Protein AF-A0ABD3PGS3-F1 (afdb_monomer_lite)

pLDDT: mean 70.4, std 17.72, range [33.88, 94.44]

Sequence (251 aa):
MLSSGMRESENRRIEFPDKDPADWEALLESIDTSRTSIFYDQTDSYLDDVINESNVKSLIPLFHELQMDHYLIKCDDIFSMKVIDWGKFDWGRSKDTDEIALAEAIELLSFCSKFDLKDTLSATVLRICNLLELFVWGLVDQDLFNTTTIKQLQVVLGQYNLDGERPAKKQRCVEHGTLCDVMTSFVNIIAVSDNIMNDNEMFVNLIHYSLQSQHLKMKSKLEDVEMNLADKVGSCCVAGMLLHKMAKPSP

Organism: NCBI:txid382360

Secondary structure (DSSP, 8-state):
-TTTT-HHHHHT-----S--HHHHHHHHHHH-HHHHTT-TT-HHHHHHHHS-TTTHHHHHHHHHHTT-HHHHHHHHHHHHHHHHHHHTS-TTS-HHHHHHHHHHHHHHHHHHHHTT-HHHHHHHHHHHHHHHHHHHTT-S-TTTT-HHHHHHHHHHHHTTSS-----S--TTTHHHHHHHHHHHHHHHHHHHHTTTTTS-HHHHHHHHHHHHHHHHHHHHHHHHHHHHHHHHHTTSS-SSSSTTSS-----

Radius of gyration: 22.28 Å; chains: 1; bounding box: 59×39×78 Å

Structure (mmCIF, N/CA/C/O backbone):
data_AF-A0ABD3PGS3-F1
#
_entry.id   AF-A0ABD3PGS3-F1
#
loop_
_atom_site.group_PDB
_atom_site.id
_atom_site.type_symbol
_atom_site.label_atom_id
_atom_site.label_alt_id
_atom_site.label_comp_id
_atom_site.label_asym_id
_atom_site.label_entity_id
_atom_site.label_seq_id
_atom_site.pdbx_PDB_ins_code
_atom_site.Cartn_x
_atom_site.Cartn_y
_atom_site.Cartn_z
_atom_site.occupancy
_atom_site.B_iso_or_equiv
_atom_site.auth_seq_id
_atom_site.auth_comp_id
_atom_site.auth_asym_id
_atom_site.auth_atom_id
_atom_site.pdbx_PDB_model_num
ATOM 1 N N . MET A 1 1 ? -10.868 -7.146 26.696 1.00 80.06 1 MET A N 1
ATOM 2 C CA . MET A 1 1 ? -10.499 -6.154 27.729 1.00 80.06 1 MET A CA 1
ATOM 3 C C . MET A 1 1 ? -11.633 -5.910 28.723 1.00 80.06 1 MET A C 1
ATOM 5 O O . MET A 1 1 ? -11.472 -6.244 29.887 1.00 80.06 1 MET A O 1
ATOM 9 N N . LEU A 1 2 ? -12.795 -5.393 28.303 1.00 82.69 2 LEU A N 1
ATOM 10 C CA . LEU A 1 2 ? -13.897 -5.088 29.237 1.00 82.69 2 LEU A CA 1
ATOM 11 C C . LEU A 1 2 ? -14.681 -6.317 29.736 1.00 82.69 2 LEU A C 1
ATOM 13 O O . LEU A 1 2 ? -15.341 -6.247 30.765 1.00 82.69 2 LEU A O 1
ATOM 17 N N . SER A 1 3 ? -14.600 -7.445 29.030 1.00 80.94 3 SER A N 1
ATOM 18 C CA . SER A 1 3 ? -15.311 -8.691 29.350 1.00 80.94 3 SER A CA 1
ATOM 19 C C . SER A 1 3 ? -14.481 -9.711 30.140 1.00 80.94 3 SER A C 1
ATOM 21 O O . SER A 1 3 ? -15.000 -10.759 30.509 1.00 80.94 3 SER A O 1
ATOM 23 N N . SER A 1 4 ? -13.195 -9.440 30.383 1.00 78.44 4 SER A N 1
ATOM 24 C CA . SER A 1 4 ? -12.219 -10.443 30.836 1.00 78.44 4 SER A CA 1
ATOM 25 C C . SER A 1 4 ? -11.838 -10.350 32.318 1.00 78.44 4 SER A C 1
ATOM 27 O O . SER A 1 4 ? -10.839 -10.942 32.711 1.00 78.44 4 SER A O 1
ATOM 29 N N . GLY A 1 5 ? -12.594 -9.614 33.144 1.00 79.88 5 GLY A N 1
ATOM 30 C CA . GLY A 1 5 ? -12.287 -9.464 34.577 1.00 79.88 5 GLY A CA 1
ATOM 31 C C . GLY A 1 5 ? -10.920 -8.821 34.843 1.00 79.88 5 GLY A C 1
ATOM 32 O O . GLY A 1 5 ? -10.297 -9.079 35.865 1.00 79.88 5 GLY A O 1
ATOM 33 N N . MET A 1 6 ? -10.410 -8.039 33.889 1.00 87.06 6 MET A N 1
ATOM 34 C CA . MET A 1 6 ? -9.150 -7.312 34.031 1.00 87.06 6 MET A CA 1
ATOM 35 C C . MET A 1 6 ? -9.368 -6.025 34.833 1.00 87.06 6 MET A C 1
ATOM 37 O O . MET A 1 6 ? -10.500 -5.552 34.958 1.00 87.06 6 MET A O 1
ATOM 41 N N . ARG A 1 7 ? -8.286 -5.413 35.321 1.00 87.69 7 ARG A N 1
ATOM 42 C CA . ARG A 1 7 ? -8.317 -4.152 36.085 1.00 87.69 7 ARG A CA 1
ATOM 43 C C . ARG A 1 7 ? -9.135 -3.057 35.388 1.00 87.69 7 ARG A C 1
ATOM 45 O O . ARG A 1 7 ? -9.856 -2.301 36.034 1.00 87.69 7 ARG A O 1
ATOM 52 N N . GLU A 1 8 ? -9.052 -2.993 34.064 1.00 88.19 8 GLU A N 1
ATOM 53 C CA . GLU A 1 8 ? -9.782 -2.046 33.218 1.00 88.19 8 GLU A CA 1
ATOM 54 C C . GLU A 1 8 ? -11.306 -2.265 33.298 1.00 88.19 8 GLU A C 1
ATOM 56 O O . GLU A 1 8 ? -12.074 -1.303 33.259 1.00 88.19 8 GLU A O 1
ATOM 61 N N . SER A 1 9 ? -11.754 -3.515 33.470 1.00 87.75 9 SER A N 1
ATOM 62 C CA . SER A 1 9 ? -13.172 -3.859 33.659 1.00 87.75 9 SER A CA 1
ATOM 63 C C . SER A 1 9 ? -13.694 -3.502 35.055 1.00 87.75 9 SER A C 1
ATOM 65 O O . SER A 1 9 ? -14.842 -3.080 35.188 1.00 87.75 9 SER A O 1
ATOM 67 N N . GLU A 1 10 ? -12.845 -3.597 36.082 1.00 87.31 10 GLU A N 1
ATOM 68 C CA . GLU A 1 10 ? -13.201 -3.276 37.470 1.00 87.31 10 GLU A CA 1
ATOM 69 C C . GLU A 1 10 ? -13.294 -1.763 37.688 1.00 87.31 10 GLU A C 1
ATOM 71 O O . GLU A 1 10 ? -14.281 -1.258 38.225 1.00 87.31 10 GLU A O 1
ATOM 76 N N . ASN A 1 11 ? -12.294 -1.025 37.201 1.00 87.06 11 ASN A N 1
ATOM 77 C CA . ASN A 1 11 ? -12.196 0.421 37.396 1.00 87.06 11 ASN A CA 1
ATOM 78 C C . ASN A 1 11 ? -12.945 1.227 36.327 1.00 87.06 11 ASN A C 1
ATOM 80 O O . ASN A 1 11 ? -13.003 2.454 36.421 1.00 87.06 11 ASN A O 1
ATOM 84 N N . ARG A 1 12 ? -13.489 0.555 35.300 1.00 82.69 12 ARG A N 1
ATOM 85 C CA . ARG A 1 12 ? -14.137 1.167 34.124 1.00 82.69 12 ARG A CA 1
ATOM 86 C C . ARG A 1 12 ? -13.289 2.260 33.470 1.00 82.69 12 ARG A C 1
ATOM 88 O O . ARG A 1 12 ? -13.820 3.230 32.933 1.00 82.69 12 ARG A O 1
ATOM 95 N N . ARG A 1 13 ? -11.968 2.116 33.538 1.00 85.44 13 ARG A N 1
ATOM 96 C CA . ARG A 1 13 ? -11.004 3.086 33.024 1.00 85.44 13 ARG A CA 1
ATOM 97 C C . ARG A 1 13 ? -10.058 2.367 32.083 1.00 85.44 13 ARG A C 1
ATOM 99 O O . ARG A 1 13 ? -9.436 1.382 32.470 1.00 85.44 13 ARG A O 1
ATOM 106 N N . ILE A 1 14 ? -9.979 2.877 30.863 1.00 83.12 14 ILE A N 1
ATOM 107 C CA . ILE A 1 14 ? -9.033 2.442 29.843 1.00 83.12 14 ILE A CA 1
ATOM 108 C C . ILE A 1 14 ? -8.030 3.578 29.697 1.00 83.12 14 ILE A C 1
ATOM 110 O O . ILE A 1 14 ? -8.418 4.722 29.464 1.00 83.12 14 ILE A O 1
ATOM 114 N N . GLU A 1 15 ? -6.757 3.269 29.899 1.00 80.88 15 GLU A N 1
ATOM 115 C CA . GLU A 1 15 ? -5.662 4.181 29.588 1.00 80.88 15 GLU A CA 1
ATOM 116 C C . GLU A 1 15 ? -5.168 3.808 28.194 1.00 80.88 15 GLU A C 1
ATOM 118 O O . GLU A 1 15 ? -4.718 2.685 27.965 1.00 80.88 15 GLU A O 1
ATOM 123 N N . PHE A 1 16 ? -5.344 4.725 27.249 1.00 75.19 16 PHE A N 1
ATOM 124 C CA . PHE A 1 16 ? -4.846 4.558 25.893 1.00 75.19 16 PHE A CA 1
ATOM 125 C C . PHE A 1 16 ? -3.350 4.899 25.833 1.00 75.19 16 PHE A C 1
ATOM 127 O O . PHE A 1 16 ? -2.870 5.660 26.677 1.00 75.19 16 PHE A O 1
ATOM 134 N N . PRO A 1 17 ? -2.602 4.336 24.869 1.00 76.44 17 PRO A N 1
ATOM 135 C CA . PRO A 1 17 ? -1.200 4.685 24.675 1.00 76.44 17 PRO A CA 1
ATOM 136 C C . PRO A 1 17 ? -1.020 6.190 24.428 1.00 76.44 17 PRO A C 1
ATOM 138 O O . PRO A 1 17 ? -1.914 6.835 23.875 1.00 76.44 17 PRO A O 1
ATOM 141 N N . ASP A 1 18 ? 0.153 6.720 24.798 1.00 79.00 18 ASP A N 1
ATOM 142 C CA . ASP A 1 18 ? 0.570 8.103 24.522 1.00 79.00 18 ASP A CA 1
ATOM 143 C C . ASP A 1 18 ? 0.664 8.330 23.001 1.00 79.00 18 ASP A C 1
ATOM 145 O O . ASP A 1 18 ? 1.724 8.196 22.386 1.00 79.00 18 ASP A O 1
ATOM 149 N N . LYS A 1 19 ? -0.477 8.636 22.382 1.00 78.94 19 LYS A N 1
ATOM 150 C CA . LYS A 1 19 ? -0.608 9.105 20.999 1.00 78.94 19 LYS A CA 1
ATOM 151 C C . LYS A 1 19 ? -1.185 10.513 20.986 1.00 78.94 19 LYS A C 1
ATOM 153 O O . LYS A 1 19 ? -1.710 10.984 21.996 1.00 78.94 19 LYS A O 1
ATOM 158 N N . ASP A 1 20 ? -1.073 11.172 19.839 1.00 83.31 20 ASP A N 1
ATOM 159 C CA . ASP A 1 20 ? -1.614 12.512 19.643 1.00 83.31 20 ASP A CA 1
ATOM 160 C C . ASP A 1 20 ? -3.127 12.526 19.955 1.00 83.31 20 ASP A C 1
ATOM 162 O O . ASP A 1 20 ? -3.867 11.691 19.429 1.00 83.31 20 ASP A O 1
ATOM 166 N N . PRO A 1 21 ? -3.619 13.435 20.818 1.00 83.50 21 PRO A N 1
ATOM 167 C CA . PRO A 1 21 ? -5.050 13.605 21.049 1.00 83.50 21 PRO A CA 1
ATOM 168 C C . PRO A 1 21 ? -5.872 13.771 19.763 1.00 83.50 21 PRO A C 1
ATOM 170 O O . PRO A 1 21 ? -6.988 13.259 19.704 1.00 83.50 21 PRO A O 1
ATOM 173 N N . ALA A 1 22 ? -5.322 14.417 18.729 1.00 82.81 22 ALA A N 1
ATOM 174 C CA . ALA A 1 22 ? -6.013 14.609 17.453 1.00 82.81 22 ALA A CA 1
ATOM 175 C C . ALA A 1 22 ? -6.308 13.278 16.735 1.00 82.81 22 ALA A C 1
ATOM 177 O O . ALA A 1 22 ? -7.373 13.113 16.138 1.00 82.81 22 ALA A O 1
ATOM 178 N N . ASP A 1 23 ? -5.403 12.301 16.843 1.00 79.19 23 ASP A N 1
ATOM 179 C CA . ASP A 1 23 ? -5.588 10.961 16.280 1.00 79.19 23 ASP A CA 1
ATOM 180 C C . ASP A 1 23 ? -6.729 10.216 16.993 1.00 79.19 23 ASP A C 1
ATOM 182 O O . ASP A 1 23 ? -7.542 9.536 16.360 1.00 79.19 23 ASP A O 1
ATOM 186 N N . TRP A 1 24 ? -6.827 10.377 18.319 1.00 82.44 24 TRP A N 1
ATOM 187 C CA . TRP A 1 24 ? -7.921 9.812 19.111 1.00 82.44 24 TRP A CA 1
ATOM 188 C C . TRP A 1 24 ? -9.260 10.480 18.808 1.00 82.44 24 TRP A C 1
ATOM 190 O O . TRP A 1 24 ? -10.270 9.785 18.735 1.00 82.44 24 TRP A O 1
ATOM 200 N N . GLU A 1 25 ? -9.287 11.797 18.612 1.00 82.56 25 GLU A N 1
ATOM 201 C CA . GLU A 1 25 ? -10.501 12.519 18.219 1.00 82.56 25 GLU A CA 1
ATOM 202 C C . GLU A 1 25 ? -11.017 12.042 16.857 1.00 82.56 25 GLU A C 1
ATOM 204 O O . GLU A 1 25 ? -12.197 11.708 16.745 1.00 82.56 25 GLU A O 1
ATOM 209 N N . ALA A 1 26 ? -10.137 11.906 15.859 1.00 78.31 26 ALA A N 1
ATOM 210 C CA . ALA A 1 26 ? -10.502 11.389 14.540 1.00 78.31 26 ALA A CA 1
ATOM 211 C C . ALA A 1 26 ? -11.036 9.946 14.611 1.00 78.31 26 ALA A C 1
ATOM 213 O O . ALA A 1 26 ? -12.043 9.608 13.983 1.00 78.31 26 ALA A O 1
ATOM 214 N N . LEU A 1 27 ? -10.399 9.096 15.423 1.00 82.44 27 LEU A N 1
ATOM 215 C CA . LEU A 1 27 ? -10.867 7.736 15.668 1.00 82.44 27 LEU A CA 1
ATOM 216 C C . LEU A 1 27 ? -12.251 7.726 16.332 1.00 82.44 27 LEU A C 1
ATOM 218 O O . LEU A 1 27 ? -13.138 7.001 15.885 1.00 82.44 27 LEU A O 1
ATOM 222 N N . LEU A 1 28 ? -12.454 8.517 17.385 1.00 81.88 28 LEU A N 1
ATOM 223 C CA . LEU A 1 28 ? -13.730 8.576 18.098 1.00 81.88 28 LEU A CA 1
ATOM 224 C C . LEU A 1 28 ? -14.848 9.120 17.210 1.00 81.88 28 LEU A C 1
ATOM 226 O O . LEU A 1 28 ? -15.945 8.566 17.239 1.00 81.88 28 LEU A O 1
ATOM 230 N N . GLU A 1 29 ? -14.569 10.129 16.383 1.00 80.56 29 GLU A N 1
ATOM 231 C CA . GLU A 1 29 ? -15.524 10.623 15.389 1.00 80.56 29 GLU A CA 1
ATOM 232 C C . GLU A 1 29 ? -15.903 9.522 14.390 1.00 80.56 29 GLU A C 1
ATOM 234 O O . GLU A 1 29 ? -17.074 9.401 14.034 1.00 80.56 29 GLU A O 1
ATOM 239 N N . SER A 1 30 ? -14.955 8.657 14.010 1.00 72.62 30 SER A N 1
ATOM 240 C CA . SER A 1 30 ? -15.235 7.544 13.096 1.00 72.62 30 SER A CA 1
ATOM 241 C C . SER A 1 30 ? -16.067 6.405 13.684 1.00 72.62 30 SER A C 1
ATOM 243 O O . SER A 1 30 ? -16.708 5.646 12.950 1.00 72.62 30 SER A O 1
ATOM 245 N N . ILE A 1 31 ? -16.069 6.281 15.012 1.00 76.44 31 ILE A N 1
ATOM 246 C CA . ILE A 1 31 ? -16.780 5.231 15.750 1.00 76.44 31 ILE A CA 1
ATOM 247 C C . ILE A 1 31 ? -18.075 5.782 16.366 1.00 76.44 31 ILE A C 1
ATOM 249 O O . ILE A 1 31 ? -18.835 5.023 16.970 1.00 76.44 31 ILE A O 1
ATOM 253 N N . ASP A 1 32 ? -18.370 7.079 16.223 1.00 73.94 32 ASP A N 1
ATOM 254 C CA . ASP A 1 32 ? -19.545 7.696 16.836 1.00 73.94 32 ASP A CA 1
ATOM 255 C C . ASP A 1 32 ? -20.857 7.167 16.232 1.00 73.94 32 ASP A C 1
ATOM 257 O O . ASP A 1 32 ? -21.461 7.713 15.305 1.00 73.94 32 ASP A O 1
ATOM 261 N N . THR A 1 33 ? -21.332 6.091 16.856 1.00 61.94 33 THR A N 1
ATOM 262 C CA . THR A 1 33 ? -22.584 5.402 16.542 1.00 61.94 33 THR A CA 1
ATOM 263 C C . THR A 1 33 ? -23.830 6.266 16.706 1.00 61.94 33 THR A C 1
ATOM 265 O O . THR A 1 33 ? -24.884 5.909 16.172 1.00 61.94 33 THR A O 1
ATOM 268 N N . SER A 1 34 ? -23.747 7.414 17.394 1.00 61.53 34 SER A N 1
ATOM 269 C CA . SER A 1 34 ? -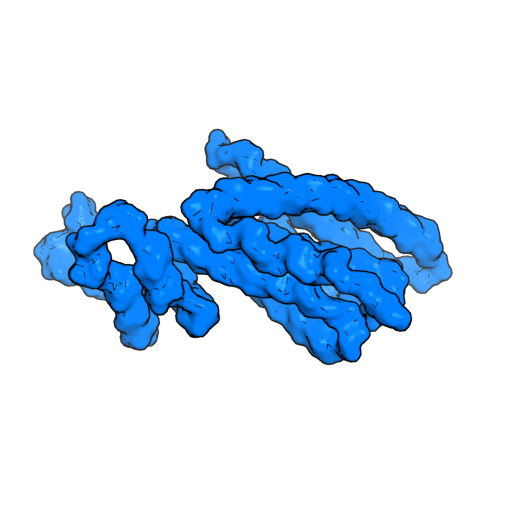24.886 8.331 17.516 1.00 61.53 34 SER A CA 1
ATOM 270 C C . SER A 1 34 ? -25.290 8.916 16.156 1.00 61.53 34 SER A C 1
ATOM 272 O O . SER A 1 34 ? -26.483 9.114 15.907 1.00 61.53 34 SER A O 1
ATOM 274 N N . ARG A 1 35 ? -24.325 9.068 15.234 1.00 55.34 35 ARG A N 1
ATOM 275 C CA . ARG A 1 35 ? -24.549 9.435 13.826 1.00 55.34 35 ARG A CA 1
ATOM 276 C C . ARG A 1 35 ? -24.978 8.251 12.955 1.00 55.34 35 ARG A C 1
ATOM 278 O O . ARG A 1 35 ? -25.684 8.443 11.971 1.00 55.34 35 ARG A O 1
ATOM 285 N N . THR A 1 36 ? -24.620 7.029 13.341 1.00 52.09 36 THR A N 1
ATOM 286 C CA . THR A 1 36 ? -24.917 5.790 12.598 1.00 52.09 36 THR A CA 1
ATOM 287 C C . THR A 1 36 ? -26.297 5.191 12.931 1.00 52.09 36 THR A C 1
ATOM 289 O O . THR A 1 36 ? -26.726 4.232 12.294 1.00 52.09 36 THR A O 1
ATOM 292 N N . SER A 1 37 ? -27.027 5.746 13.912 1.00 44.09 37 SER A N 1
ATOM 293 C CA . SER A 1 37 ? -28.220 5.115 14.513 1.00 44.09 37 SER A CA 1
ATOM 294 C C . SER A 1 37 ? -29.515 5.103 13.683 1.00 44.09 37 SER A C 1
ATOM 296 O O . SER A 1 37 ? -30.524 4.599 14.174 1.00 44.09 37 SER A O 1
ATOM 298 N N . ILE A 1 38 ? -29.538 5.607 12.443 1.00 49.47 38 ILE A N 1
ATOM 299 C CA . ILE A 1 38 ? -30.809 5.751 11.702 1.00 49.47 38 ILE A CA 1
ATOM 300 C C . ILE A 1 38 ? -30.968 4.740 10.552 1.00 49.47 38 ILE A C 1
ATOM 302 O O . ILE A 1 38 ? -32.098 4.395 10.215 1.00 49.47 38 ILE A O 1
ATOM 306 N N . PHE A 1 39 ? -29.892 4.172 9.996 1.00 46.31 39 PHE A N 1
ATOM 307 C CA . PHE A 1 39 ? -30.009 3.274 8.840 1.00 46.31 39 PHE A CA 1
ATOM 308 C C . PHE A 1 39 ? -28.979 2.140 8.885 1.00 46.31 39 PHE A C 1
ATOM 310 O O . PHE A 1 39 ? -27.847 2.287 8.439 1.00 46.31 39 PHE A O 1
ATOM 317 N N . TYR A 1 40 ? -29.409 0.967 9.359 1.00 49.00 40 TYR A N 1
ATOM 318 C CA . TYR A 1 40 ? -28.642 -0.291 9.336 1.00 49.00 40 TYR A CA 1
ATOM 319 C C . TYR A 1 40 ? -28.277 -0.791 7.918 1.00 49.00 40 TYR A C 1
ATOM 321 O O . TYR A 1 40 ? -27.636 -1.827 7.793 1.00 49.00 40 TYR A O 1
ATOM 329 N N . ASP A 1 41 ? -28.665 -0.060 6.870 1.00 53.56 41 ASP A N 1
ATOM 330 C CA . ASP A 1 41 ? -28.446 -0.392 5.454 1.00 53.56 41 ASP A CA 1
ATOM 331 C C . ASP A 1 41 ? -27.524 0.629 4.739 1.00 53.56 41 ASP A C 1
ATOM 333 O O . ASP A 1 41 ? -27.318 0.547 3.534 1.00 53.56 41 ASP A O 1
ATOM 337 N N . GLN A 1 42 ? -26.980 1.627 5.461 1.00 53.53 42 GLN A N 1
ATOM 338 C CA . GLN A 1 42 ? -26.171 2.731 4.896 1.00 53.53 42 GLN A CA 1
ATOM 339 C C . GLN A 1 42 ? -24.782 2.894 5.538 1.00 53.53 42 GLN A C 1
ATOM 341 O O . GLN A 1 42 ? -24.133 3.924 5.354 1.00 53.53 42 GLN A O 1
ATOM 346 N N . THR A 1 43 ? -24.300 1.899 6.285 1.00 57.06 43 THR A N 1
ATOM 347 C CA . THR A 1 43 ? -23.005 1.975 6.987 1.00 57.06 43 THR A CA 1
ATOM 348 C C . THR A 1 43 ? -21.830 2.293 6.061 1.00 57.06 43 THR A C 1
ATOM 350 O O . THR A 1 43 ? -20.952 3.052 6.461 1.00 57.06 43 THR A O 1
ATOM 353 N N . ASP A 1 44 ? -21.851 1.818 4.813 1.00 61.91 44 ASP A N 1
ATOM 354 C CA . ASP A 1 44 ? -20.776 2.091 3.851 1.00 61.91 44 ASP A CA 1
ATOM 355 C C . ASP A 1 44 ? -20.729 3.565 3.414 1.00 61.91 44 ASP A C 1
ATOM 357 O O . ASP A 1 44 ? -19.646 4.140 3.342 1.00 61.91 44 ASP A O 1
ATOM 361 N N . SER A 1 45 ? -21.887 4.212 3.220 1.00 67.44 45 SER A N 1
ATOM 362 C CA . SER A 1 45 ? -21.958 5.622 2.799 1.00 67.44 45 SER A CA 1
ATOM 363 C C . SER A 1 45 ? -21.500 6.590 3.889 1.00 67.44 45 SER A C 1
ATOM 365 O O . SER A 1 45 ? -21.038 7.678 3.571 1.00 67.44 45 SER A O 1
ATOM 367 N N . TYR A 1 46 ? -21.653 6.232 5.166 1.00 70.12 46 TYR A N 1
ATOM 368 C CA . TYR A 1 46 ? -21.173 7.068 6.269 1.00 70.12 46 TYR A CA 1
ATOM 369 C C . TYR A 1 46 ? -19.655 6.956 6.439 1.00 70.12 46 TYR A C 1
ATOM 371 O O . TYR A 1 46 ? -18.978 7.955 6.679 1.00 70.12 46 TYR A O 1
ATOM 379 N N . LEU A 1 47 ? -19.110 5.745 6.288 1.00 73.81 47 LEU A N 1
ATOM 380 C CA . LEU A 1 47 ? -17.666 5.533 6.358 1.00 73.81 47 LEU A CA 1
ATOM 381 C C . LEU A 1 47 ? -16.922 6.268 5.236 1.00 73.81 47 LEU A C 1
ATOM 383 O O . LEU A 1 47 ? -15.791 6.678 5.469 1.00 73.81 47 LEU A O 1
ATOM 387 N N . ASP A 1 48 ? -17.553 6.481 4.076 1.00 73.94 48 ASP A N 1
ATOM 388 C CA . ASP A 1 48 ? -17.007 7.300 2.981 1.00 73.94 48 ASP A CA 1
ATOM 389 C C . ASP A 1 48 ? -16.773 8.769 3.370 1.00 73.94 48 ASP A C 1
ATOM 391 O O . ASP A 1 48 ? -15.780 9.369 2.960 1.00 73.94 48 ASP A O 1
ATOM 395 N N . ASP A 1 49 ? -17.656 9.353 4.185 1.00 76.44 49 ASP A N 1
ATOM 396 C CA . ASP A 1 49 ? -17.519 10.747 4.630 1.00 76.44 49 ASP A CA 1
ATOM 397 C C . ASP A 1 49 ? -16.459 10.891 5.733 1.00 76.44 49 ASP A C 1
ATOM 399 O O . ASP A 1 49 ? -15.778 11.915 5.853 1.00 76.44 49 ASP A O 1
ATOM 403 N N . VAL A 1 50 ? -16.317 9.850 6.550 1.00 81.06 50 VAL A N 1
ATOM 404 C CA . VAL A 1 50 ? -15.457 9.835 7.734 1.00 81.06 50 VAL A CA 1
ATOM 405 C C . VAL A 1 50 ? -14.027 9.426 7.397 1.00 81.06 50 VAL A C 1
ATOM 407 O O . VAL A 1 50 ? -13.085 10.063 7.865 1.00 81.06 50 VAL A O 1
ATOM 410 N N . ILE A 1 51 ? -13.846 8.354 6.626 1.00 86.88 51 ILE A N 1
ATOM 411 C CA . ILE A 1 51 ? -12.542 7.812 6.239 1.00 86.88 51 ILE A CA 1
ATOM 412 C C . ILE A 1 51 ? -12.302 8.210 4.792 1.00 86.88 51 ILE A C 1
ATOM 414 O O . ILE A 1 51 ? -12.964 7.730 3.879 1.00 86.88 51 ILE A O 1
ATOM 418 N N . ASN A 1 52 ? -11.327 9.081 4.581 1.00 88.62 52 ASN A N 1
ATOM 419 C CA . ASN A 1 52 ? -11.032 9.645 3.273 1.00 88.62 52 ASN A CA 1
ATOM 420 C C . ASN A 1 52 ? -9.519 9.732 3.044 1.00 88.62 52 ASN A C 1
ATOM 422 O O . ASN A 1 52 ? -8.710 9.463 3.932 1.00 88.62 52 ASN A O 1
ATOM 426 N N . GLU A 1 53 ? -9.111 10.135 1.842 1.00 87.94 53 GLU A N 1
ATOM 427 C CA . GLU A 1 53 ? -7.695 10.185 1.458 1.00 87.94 53 GLU A CA 1
ATOM 428 C C . GLU A 1 53 ? -6.820 11.048 2.383 1.00 87.94 53 GLU A C 1
ATOM 430 O O . GLU A 1 53 ? -5.613 10.812 2.472 1.00 87.94 53 GLU A O 1
ATOM 435 N N . SER A 1 54 ? -7.402 12.037 3.072 1.00 87.81 54 SER A N 1
ATOM 436 C CA . SER A 1 54 ? -6.647 12.957 3.928 1.00 87.81 54 SER A CA 1
ATOM 437 C C . SER A 1 54 ? -6.292 12.367 5.295 1.00 87.81 54 SER A C 1
ATOM 439 O O . SER A 1 54 ? -5.253 12.721 5.849 1.00 87.81 54 SER A O 1
ATOM 441 N N . ASN A 1 55 ? -7.112 11.452 5.824 1.00 88.62 55 ASN A N 1
ATOM 442 C CA . ASN A 1 55 ? -6.951 10.894 7.172 1.00 88.62 55 ASN A CA 1
ATOM 443 C C . ASN A 1 55 ? -6.680 9.380 7.190 1.00 88.62 55 ASN A C 1
ATOM 445 O O . ASN A 1 55 ? -6.197 8.850 8.188 1.00 88.62 55 ASN A O 1
ATOM 449 N N . VAL A 1 56 ? -6.909 8.670 6.083 1.00 91.62 56 VAL A N 1
ATOM 450 C CA . VAL A 1 56 ? -6.766 7.209 6.014 1.00 91.62 56 VAL A CA 1
ATOM 451 C C . VAL A 1 56 ? -5.379 6.726 6.470 1.00 91.62 56 VAL A C 1
ATOM 453 O O . VAL A 1 56 ? -5.275 5.736 7.193 1.00 91.62 56 VAL A O 1
ATOM 456 N N . LYS A 1 57 ? -4.301 7.454 6.136 1.00 91.62 57 LYS A N 1
ATOM 457 C CA . LYS A 1 57 ? -2.924 7.072 6.505 1.00 91.62 57 LYS A CA 1
ATOM 458 C C . LYS A 1 57 ? -2.680 7.122 8.022 1.00 91.62 57 LYS A C 1
ATOM 460 O O . LYS A 1 57 ? -1.929 6.286 8.522 1.00 91.62 57 LYS A O 1
ATOM 465 N N . SER A 1 58 ? -3.291 8.065 8.747 1.00 90.50 58 SER A N 1
ATOM 466 C CA . SER A 1 58 ? -3.143 8.182 10.209 1.00 90.50 58 SER A CA 1
ATOM 467 C C . SER A 1 58 ? -4.073 7.239 10.974 1.00 90.50 58 SER A C 1
ATOM 469 O O . SER A 1 58 ? -3.717 6.778 12.058 1.00 90.50 58 SER A O 1
ATOM 471 N N . LEU A 1 59 ? -5.222 6.884 10.393 1.00 90.75 59 LEU A N 1
ATOM 472 C CA . LEU A 1 59 ? -6.207 6.006 11.027 1.00 90.75 59 LEU A CA 1
ATOM 473 C C . LEU A 1 59 ? -5.832 4.516 10.977 1.00 90.75 59 LEU A C 1
ATOM 475 O O . LEU A 1 59 ? -6.098 3.788 11.933 1.00 90.75 59 LEU A O 1
ATOM 479 N N . ILE A 1 60 ? -5.173 4.049 9.911 1.00 94.31 60 ILE A N 1
ATOM 480 C CA . ILE A 1 60 ? -4.797 2.630 9.749 1.00 94.31 60 ILE A CA 1
ATOM 481 C C . ILE A 1 60 ? -4.024 2.061 10.949 1.00 94.31 60 ILE A C 1
ATOM 483 O O . ILE A 1 60 ? -4.422 1.004 11.444 1.00 94.31 60 ILE A O 1
ATOM 487 N N . PRO A 1 61 ? -2.970 2.721 11.478 1.00 93.19 61 PRO A N 1
ATOM 488 C CA . PRO A 1 61 ? -2.278 2.227 12.663 1.00 93.19 61 PRO A CA 1
ATOM 489 C C . PRO A 1 61 ? -3.199 2.013 13.868 1.00 93.19 61 PRO A C 1
ATOM 491 O O . PRO A 1 61 ? -2.987 1.072 14.629 1.00 93.19 61 PRO A O 1
ATOM 494 N N . LEU A 1 62 ? -4.210 2.870 14.048 1.00 90.25 62 LEU A N 1
ATOM 495 C CA . LEU A 1 62 ? -5.174 2.769 15.145 1.00 90.25 62 LEU A CA 1
ATOM 496 C C . LEU A 1 62 ? -6.145 1.615 14.918 1.00 90.25 62 LEU A C 1
ATOM 498 O O . LEU A 1 62 ? -6.339 0.800 15.816 1.00 90.25 62 LEU A O 1
ATOM 502 N N . PHE A 1 63 ? -6.717 1.512 13.717 1.00 92.12 63 PHE A N 1
ATOM 503 C CA . PHE A 1 63 ? -7.623 0.417 13.377 1.00 92.12 63 PHE A CA 1
ATOM 504 C C . PHE A 1 63 ? -6.931 -0.943 13.471 1.00 92.12 63 PHE A C 1
ATOM 506 O O . PHE A 1 63 ? -7.524 -1.894 13.975 1.00 92.12 63 PHE A O 1
ATOM 513 N N . HIS A 1 64 ? -5.663 -1.023 13.068 1.00 92.75 64 HIS A N 1
ATOM 514 C CA . HIS A 1 64 ? -4.854 -2.228 13.204 1.00 92.75 64 HIS A CA 1
ATOM 515 C C . HIS A 1 64 ? -4.574 -2.578 14.669 1.00 92.75 64 HIS A C 1
ATOM 517 O O . HIS A 1 64 ? -4.783 -3.714 15.089 1.00 92.75 64 HIS A O 1
ATOM 523 N N . GLU A 1 65 ? -4.158 -1.603 15.480 1.00 90.19 65 GLU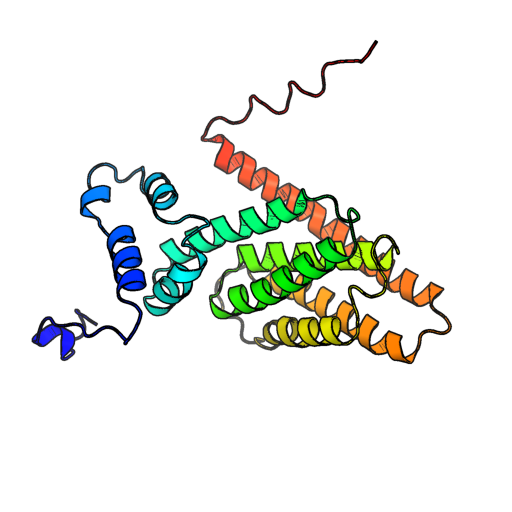 A N 1
ATOM 524 C CA . GLU A 1 65 ? -3.900 -1.812 16.910 1.00 90.19 65 GLU A CA 1
ATOM 525 C C . GLU A 1 65 ? -5.157 -2.244 17.683 1.00 90.19 65 GLU A C 1
ATOM 527 O O . GLU A 1 65 ? -5.085 -3.105 18.561 1.00 90.19 65 GLU A O 1
ATOM 532 N N . LEU A 1 66 ? -6.314 -1.684 17.328 1.00 88.56 66 LEU A N 1
ATOM 533 C CA . LEU A 1 66 ? -7.602 -1.977 17.958 1.00 88.56 66 LEU A CA 1
ATOM 534 C C . LEU A 1 66 ? -8.346 -3.166 17.328 1.00 88.56 66 LEU A C 1
ATOM 536 O O . LEU A 1 66 ? -9.444 -3.488 17.780 1.00 88.56 66 LEU A O 1
ATOM 540 N N . GLN A 1 67 ? -7.759 -3.825 16.321 1.00 89.56 67 GLN A N 1
ATOM 541 C CA . GLN A 1 67 ? -8.343 -4.969 15.604 1.00 89.56 67 GLN A CA 1
ATOM 542 C C . GLN A 1 67 ? -9.721 -4.659 14.987 1.00 89.56 67 GLN A C 1
ATOM 544 O O . GLN A 1 67 ? -10.675 -5.433 15.087 1.00 89.56 67 GLN A O 1
ATOM 549 N N . MET A 1 68 ? -9.840 -3.490 14.360 1.00 88.25 68 MET A N 1
ATOM 550 C CA . MET A 1 68 ? -11.058 -3.003 13.712 1.00 88.25 68 MET A CA 1
ATOM 551 C C . MET A 1 68 ? -11.087 -3.388 12.225 1.00 88.25 68 MET A C 1
ATOM 553 O O . MET A 1 68 ? -11.065 -2.527 11.347 1.00 88.25 68 MET A O 1
ATOM 557 N N . ASP A 1 69 ? -11.162 -4.691 11.939 1.00 88.19 69 ASP A N 1
ATOM 558 C CA . ASP A 1 69 ? -11.004 -5.261 10.586 1.00 88.19 69 ASP A CA 1
ATOM 559 C C . ASP A 1 69 ? -11.900 -4.615 9.518 1.00 88.19 69 ASP A C 1
ATOM 561 O O . ASP A 1 69 ? -11.470 -4.396 8.389 1.00 88.19 69 ASP A O 1
ATOM 565 N N . HIS A 1 70 ? -13.149 -4.283 9.858 1.00 86.50 70 HIS A N 1
ATOM 566 C CA . HIS A 1 70 ? -14.078 -3.655 8.913 1.00 86.50 70 HIS A CA 1
ATOM 567 C C . HIS A 1 70 ? -13.592 -2.274 8.440 1.00 86.50 70 HIS A C 1
ATOM 569 O O . HIS A 1 70 ? -13.715 -1.947 7.263 1.00 86.50 70 HIS A O 1
ATOM 575 N N . TYR A 1 71 ? -12.983 -1.501 9.340 1.00 89.12 71 TYR A N 1
ATOM 576 C CA . TYR A 1 71 ? -12.417 -0.190 9.032 1.00 89.12 71 TYR A CA 1
ATOM 577 C C . TYR A 1 71 ? -11.122 -0.330 8.223 1.00 89.12 71 TYR A C 1
ATOM 579 O O . TYR A 1 71 ? -10.910 0.422 7.278 1.00 89.12 71 TYR A O 1
ATOM 587 N N . LEU A 1 72 ? -10.298 -1.342 8.526 1.00 92.12 72 LEU A N 1
ATOM 588 C CA . LEU A 1 72 ? -9.103 -1.654 7.734 1.00 92.12 72 LEU A CA 1
ATOM 589 C C . LEU A 1 72 ? -9.436 -2.021 6.288 1.00 92.12 72 LEU A C 1
ATOM 591 O O . LEU A 1 72 ? -8.764 -1.533 5.386 1.00 92.12 72 LEU A O 1
ATOM 595 N N . ILE A 1 73 ? -10.484 -2.823 6.060 1.00 90.38 73 ILE A N 1
ATOM 596 C CA . ILE A 1 73 ? -10.957 -3.147 4.704 1.00 90.38 73 ILE A CA 1
ATOM 597 C C . ILE A 1 73 ? -11.307 -1.860 3.953 1.00 90.38 73 ILE A C 1
ATOM 599 O O . ILE A 1 73 ? -10.874 -1.673 2.821 1.00 90.38 73 ILE A O 1
ATOM 603 N N . LYS A 1 74 ? -12.011 -0.926 4.603 1.00 89.56 74 LYS A N 1
ATOM 604 C CA . LYS A 1 74 ? -12.357 0.352 3.978 1.00 89.56 74 LYS A CA 1
ATOM 605 C C . LYS A 1 74 ? -11.127 1.199 3.643 1.00 89.56 74 LYS A C 1
ATOM 607 O O . LYS A 1 74 ? -11.061 1.815 2.581 1.00 89.56 74 LYS A O 1
ATOM 612 N N . CYS A 1 75 ? -10.146 1.234 4.540 1.00 93.50 75 CYS A N 1
ATOM 613 C CA . CYS A 1 75 ? -8.879 1.908 4.283 1.00 93.50 75 CYS A CA 1
ATOM 614 C C . CYS A 1 75 ? -8.120 1.283 3.099 1.00 93.50 75 CYS A C 1
ATOM 616 O O . CYS A 1 75 ? -7.535 2.016 2.299 1.00 93.50 75 CYS A O 1
ATOM 618 N N . ASP A 1 76 ? -8.143 -0.047 2.987 1.00 94.44 76 ASP A N 1
ATOM 619 C CA . ASP A 1 76 ? -7.536 -0.804 1.888 1.00 94.44 76 ASP A CA 1
ATOM 620 C C . ASP A 1 76 ? -8.232 -0.505 0.546 1.00 94.44 76 ASP A C 1
ATOM 622 O O . ASP A 1 76 ? -7.572 -0.275 -0.467 1.00 94.44 76 ASP A O 1
ATOM 626 N N . ASP A 1 77 ? -9.562 -0.381 0.541 1.00 91.06 77 ASP A N 1
ATOM 627 C CA . ASP A 1 77 ? -10.323 0.037 -0.643 1.00 91.06 77 ASP A CA 1
ATOM 628 C C . ASP A 1 77 ? -9.898 1.437 -1.126 1.00 91.06 77 ASP A C 1
ATOM 630 O O . ASP A 1 77 ? -9.621 1.636 -2.309 1.00 91.06 77 ASP A O 1
ATOM 634 N N . ILE A 1 78 ? -9.790 2.412 -0.216 1.00 91.31 78 ILE A N 1
ATOM 635 C CA . ILE A 1 78 ? -9.401 3.792 -0.558 1.00 91.31 78 ILE A CA 1
ATOM 636 C C . ILE A 1 78 ? -7.988 3.829 -1.152 1.00 91.31 78 ILE A C 1
ATOM 638 O O . ILE A 1 78 ? -7.758 4.443 -2.198 1.00 91.31 78 ILE A O 1
ATOM 642 N N . PHE A 1 79 ? -7.028 3.167 -0.504 1.00 91.62 79 PHE A N 1
ATOM 643 C CA . PHE A 1 79 ? -5.653 3.156 -0.990 1.00 91.62 79 PHE A CA 1
ATOM 644 C C . PHE A 1 79 ? -5.496 2.372 -2.297 1.00 91.62 79 PHE A C 1
ATOM 646 O O . PHE A 1 79 ? -4.779 2.831 -3.189 1.00 91.62 79 PHE A O 1
ATOM 653 N N . SER A 1 80 ? -6.178 1.237 -2.457 1.00 91.44 80 SER A N 1
ATOM 654 C CA . SER A 1 80 ? -6.119 0.455 -3.695 1.00 91.44 80 SER A CA 1
ATOM 655 C C . SER A 1 80 ? -6.665 1.244 -4.887 1.00 91.44 80 SER A C 1
ATOM 657 O O . SER A 1 80 ? -6.024 1.263 -5.940 1.00 91.44 80 SER A O 1
ATOM 659 N N . MET A 1 81 ? -7.766 1.986 -4.713 1.00 88.75 81 MET A N 1
ATOM 660 C CA . MET A 1 81 ? -8.295 2.884 -5.746 1.00 88.75 81 MET A CA 1
ATOM 661 C C . MET A 1 81 ? -7.303 3.992 -6.103 1.00 88.75 81 MET A C 1
ATOM 663 O O . MET A 1 81 ? -7.058 4.229 -7.286 1.00 88.75 81 MET A O 1
ATOM 667 N N . LYS A 1 82 ? -6.655 4.606 -5.106 1.00 88.31 82 LYS A N 1
ATOM 668 C CA . LYS A 1 82 ? -5.613 5.616 -5.340 1.00 88.31 82 LYS A CA 1
ATOM 669 C C . LYS A 1 82 ? -4.462 5.067 -6.191 1.00 88.31 82 LYS A C 1
ATOM 671 O O . LYS A 1 82 ? -4.004 5.737 -7.115 1.00 88.31 82 LYS A O 1
ATOM 676 N N . VAL A 1 83 ? -4.017 3.839 -5.923 1.00 87.81 83 VAL A N 1
ATOM 677 C CA . VAL A 1 83 ? -2.957 3.176 -6.704 1.00 87.81 83 VAL A CA 1
ATOM 678 C C . VAL A 1 83 ? -3.425 2.828 -8.119 1.00 87.81 83 VAL A C 1
ATOM 680 O O . VAL A 1 83 ? -2.672 2.985 -9.082 1.00 87.81 83 VAL A O 1
ATOM 683 N N . ILE A 1 84 ? -4.673 2.389 -8.283 1.00 83.25 84 ILE A N 1
ATOM 684 C CA . ILE A 1 84 ? -5.265 2.157 -9.609 1.00 83.25 84 ILE A CA 1
ATOM 685 C C . ILE A 1 84 ? -5.347 3.468 -10.398 1.00 83.25 84 ILE A C 1
ATOM 687 O O . ILE A 1 84 ? -5.084 3.482 -11.601 1.00 83.25 84 ILE A O 1
ATOM 691 N N . ASP A 1 85 ? -5.638 4.586 -9.737 1.00 83.31 85 ASP A N 1
ATOM 692 C CA . ASP A 1 85 ? -5.658 5.903 -10.366 1.00 83.31 85 ASP A CA 1
ATOM 693 C C . ASP A 1 85 ? -4.263 6.402 -10.744 1.00 83.31 85 ASP A C 1
ATOM 695 O O . ASP A 1 85 ? -4.124 7.050 -11.787 1.00 83.31 85 ASP A O 1
ATOM 699 N N . TRP A 1 86 ? -3.209 6.004 -10.017 1.00 80.62 86 TRP A N 1
ATOM 700 C CA . TRP A 1 86 ? -1.838 6.162 -10.517 1.00 80.62 86 TRP A CA 1
ATOM 701 C C . TRP A 1 86 ? -1.689 5.477 -11.867 1.00 80.62 86 TRP A C 1
ATOM 703 O O . TRP A 1 86 ? -1.031 6.027 -12.735 1.00 80.62 86 TRP A O 1
ATOM 713 N N . GLY A 1 87 ? -2.349 4.330 -12.066 1.00 66.19 87 GLY A N 1
ATOM 714 C CA . GLY A 1 87 ? -2.523 3.599 -13.326 1.00 66.19 87 GLY A CA 1
ATOM 715 C C . GLY A 1 87 ? -2.814 4.459 -14.552 1.00 66.19 87 GLY A C 1
ATOM 716 O O . GLY A 1 87 ? -2.240 4.236 -15.618 1.00 66.19 87 GLY A O 1
ATOM 717 N N . LYS A 1 88 ? -3.699 5.442 -14.369 1.00 67.31 88 LYS A N 1
ATOM 718 C CA . LYS A 1 88 ? -4.198 6.351 -15.410 1.00 67.31 88 LYS A CA 1
ATOM 719 C C . LYS A 1 88 ? -3.225 7.491 -15.717 1.00 67.31 88 LYS A C 1
ATOM 721 O O . LYS A 1 88 ? -3.421 8.201 -16.704 1.00 67.31 88 LYS A O 1
ATOM 726 N N . PHE A 1 89 ? -2.202 7.690 -14.884 1.00 59.94 89 PHE A N 1
ATOM 727 C CA . PHE A 1 89 ? -1.094 8.581 -15.202 1.00 59.94 89 PHE A CA 1
ATOM 728 C C . PHE A 1 89 ? -0.242 7.949 -16.309 1.00 59.94 89 PHE A C 1
ATOM 730 O O . PHE A 1 89 ? 0.268 6.837 -16.161 1.00 59.94 89 PHE A O 1
ATOM 737 N N . ASP A 1 90 ? -0.109 8.682 -17.418 1.00 59.88 90 ASP A N 1
ATOM 738 C CA . ASP A 1 90 ? 0.832 8.384 -18.501 1.00 59.88 90 ASP A CA 1
ATOM 739 C C . ASP A 1 90 ? 2.255 8.416 -17.937 1.00 59.88 90 ASP A C 1
ATOM 741 O O . ASP A 1 90 ? 2.809 9.492 -17.686 1.00 59.88 90 ASP A O 1
ATOM 745 N N . TRP A 1 91 ? 2.837 7.238 -17.736 1.00 60.88 91 TRP A N 1
ATOM 746 C CA . TRP A 1 91 ? 4.274 7.097 -17.538 1.00 60.88 91 TRP A CA 1
ATOM 747 C C . TRP A 1 91 ? 5.011 7.602 -18.784 1.00 60.88 91 TRP A C 1
ATOM 749 O O . TRP A 1 91 ? 4.552 7.377 -19.905 1.00 60.88 91 TRP A O 1
ATOM 759 N N . GLY A 1 92 ? 6.135 8.298 -18.600 1.00 54.56 92 GLY A N 1
ATOM 760 C CA . GLY A 1 92 ? 6.880 8.914 -19.708 1.00 54.56 92 GLY A CA 1
ATOM 761 C C . GLY A 1 92 ? 6.633 10.414 -19.913 1.00 54.56 92 GLY A C 1
ATOM 762 O O . GLY A 1 92 ? 6.971 10.953 -20.968 1.00 54.56 92 GLY A O 1
ATOM 763 N N . ARG A 1 93 ? 6.065 11.121 -18.921 1.00 64.38 93 ARG A N 1
ATOM 764 C CA . ARG A 1 93 ? 5.964 12.597 -18.942 1.00 64.38 93 ARG A CA 1
ATOM 765 C C . ARG A 1 93 ? 7.265 13.290 -18.520 1.00 64.38 93 ARG A C 1
ATOM 767 O O . ARG A 1 93 ? 7.639 14.274 -19.156 1.00 64.38 93 ARG A O 1
ATOM 774 N N . SER A 1 94 ? 7.945 12.802 -17.476 1.00 72.88 94 SER A N 1
ATOM 775 C CA . SER A 1 94 ? 9.285 13.256 -17.063 1.00 72.88 94 SER A CA 1
ATOM 776 C C . SER A 1 94 ? 9.946 12.287 -16.071 1.00 72.88 94 SER A C 1
ATOM 778 O O . SER A 1 94 ? 9.255 11.689 -15.250 1.00 72.88 94 SER A O 1
ATOM 780 N N . LYS A 1 95 ? 11.287 12.201 -16.103 1.00 73.69 95 LYS A N 1
ATOM 781 C CA . LYS A 1 95 ? 12.114 11.395 -15.179 1.00 73.69 95 LYS A CA 1
ATOM 782 C C . LYS A 1 95 ? 11.737 11.618 -13.711 1.00 73.69 95 LYS A C 1
ATOM 784 O O . LYS A 1 95 ? 11.473 10.664 -12.989 1.00 73.69 95 LYS A O 1
ATOM 789 N N . ASP A 1 96 ? 11.634 12.884 -13.308 1.00 78.44 96 ASP A N 1
ATOM 790 C CA . ASP A 1 96 ? 11.336 13.262 -11.922 1.00 78.44 96 ASP A CA 1
ATOM 791 C C . ASP A 1 96 ? 9.979 12.718 -11.445 1.00 78.44 96 ASP A C 1
ATOM 793 O O . ASP A 1 96 ? 9.825 12.367 -10.279 1.00 78.44 96 ASP A O 1
ATOM 797 N N . THR A 1 97 ? 8.987 12.622 -12.340 1.00 80.69 97 THR A N 1
ATOM 798 C CA . THR A 1 97 ? 7.654 12.105 -11.986 1.00 80.69 97 THR A CA 1
ATOM 799 C C . THR A 1 97 ? 7.704 10.602 -11.720 1.00 80.69 97 THR A C 1
ATOM 801 O O . THR A 1 97 ? 7.085 10.124 -10.768 1.00 80.69 97 THR A O 1
ATOM 804 N N . ASP A 1 98 ? 8.461 9.865 -12.533 1.00 81.94 98 ASP A N 1
ATOM 805 C CA . ASP A 1 98 ? 8.560 8.410 -12.434 1.00 81.94 98 ASP A CA 1
ATOM 806 C C . ASP A 1 98 ? 9.371 7.998 -11.191 1.00 81.94 98 ASP A C 1
ATOM 808 O O . ASP A 1 98 ? 8.982 7.069 -10.481 1.00 81.94 98 ASP A O 1
ATOM 812 N N . GLU A 1 99 ? 10.444 8.733 -10.869 1.00 84.44 99 GLU A N 1
ATOM 813 C CA . GLU A 1 99 ? 11.244 8.519 -9.653 1.00 84.44 99 GLU A CA 1
ATOM 814 C C . GLU A 1 99 ? 10.432 8.756 -8.374 1.00 84.44 99 GLU A C 1
ATOM 816 O O . GLU A 1 99 ? 10.453 7.918 -7.467 1.00 84.44 99 GLU A O 1
ATOM 821 N N . ILE A 1 100 ? 9.683 9.865 -8.307 1.00 85.56 100 ILE A N 1
ATOM 822 C CA . ILE A 1 100 ? 8.821 10.175 -7.157 1.00 85.56 100 ILE A CA 1
ATOM 823 C C . ILE A 1 100 ? 7.766 9.081 -6.984 1.00 85.56 100 ILE A C 1
ATOM 825 O O . ILE A 1 100 ? 7.593 8.559 -5.885 1.00 85.56 100 ILE A O 1
ATOM 829 N N . ALA A 1 101 ? 7.099 8.685 -8.066 1.00 84.75 101 ALA A N 1
ATOM 830 C CA . ALA A 1 101 ? 6.034 7.696 -7.987 1.00 84.75 101 ALA A CA 1
ATOM 831 C C . ALA A 1 101 ? 6.550 6.289 -7.632 1.00 84.75 101 ALA A C 1
ATOM 833 O O . ALA A 1 101 ? 5.879 5.551 -6.910 1.00 84.75 101 ALA A O 1
ATOM 834 N N . LEU A 1 102 ? 7.749 5.909 -8.090 1.00 87.94 102 LEU A N 1
ATOM 835 C CA . LEU A 1 102 ? 8.377 4.651 -7.683 1.00 87.94 102 LEU A CA 1
ATOM 836 C C . LEU A 1 102 ? 8.765 4.672 -6.199 1.00 87.94 102 LEU A C 1
ATOM 838 O O . LEU A 1 102 ? 8.527 3.689 -5.495 1.00 87.94 102 LEU A O 1
ATOM 842 N N . ALA A 1 103 ? 9.315 5.784 -5.707 1.00 89.25 103 ALA A N 1
ATOM 843 C CA . ALA A 1 103 ? 9.618 5.948 -4.288 1.00 89.25 103 ALA A CA 1
ATOM 844 C C . ALA A 1 103 ? 8.346 5.859 -3.424 1.00 89.25 103 ALA A C 1
ATOM 846 O O . ALA A 1 103 ? 8.329 5.126 -2.432 1.00 89.25 103 ALA A O 1
ATOM 847 N N . GLU A 1 104 ? 7.265 6.529 -3.838 1.00 89.81 104 GLU A N 1
ATOM 848 C CA . GLU A 1 104 ? 5.953 6.443 -3.185 1.00 89.81 104 GLU A CA 1
ATOM 849 C C . GLU A 1 104 ? 5.401 5.010 -3.193 1.00 89.81 104 GLU A C 1
ATOM 851 O O . GLU A 1 104 ? 4.897 4.539 -2.172 1.00 89.81 104 GLU A O 1
ATOM 856 N N . ALA A 1 105 ? 5.534 4.281 -4.306 1.00 90.69 105 ALA A N 1
ATOM 857 C CA . ALA A 1 105 ? 5.100 2.889 -4.400 1.00 90.69 105 ALA A CA 1
ATOM 858 C C . ALA A 1 105 ? 5.894 1.965 -3.460 1.00 90.69 105 ALA A C 1
ATOM 860 O O . ALA A 1 105 ? 5.310 1.091 -2.820 1.00 90.69 105 ALA A O 1
ATOM 861 N N . ILE A 1 106 ? 7.210 2.162 -3.329 1.00 90.44 106 ILE A N 1
ATOM 862 C CA . ILE A 1 106 ? 8.055 1.386 -2.406 1.00 90.44 106 ILE A CA 1
ATOM 863 C C . ILE A 1 106 ? 7.672 1.664 -0.946 1.00 90.44 106 ILE A C 1
ATOM 865 O O . ILE A 1 106 ? 7.559 0.724 -0.153 1.00 90.44 106 ILE A O 1
ATOM 869 N N . GLU A 1 107 ? 7.448 2.932 -0.584 1.00 91.94 107 GLU A N 1
ATOM 870 C CA . GLU A 1 107 ? 6.962 3.292 0.754 1.00 91.94 107 GLU A CA 1
ATOM 871 C C . GLU A 1 107 ? 5.604 2.633 1.029 1.00 91.94 107 GLU A C 1
ATOM 873 O O . GLU A 1 107 ? 5.403 2.041 2.094 1.00 91.94 107 GLU A O 1
ATOM 878 N N . LEU A 1 108 ? 4.698 2.681 0.048 1.00 92.00 108 LEU A N 1
ATOM 879 C CA . LEU A 1 108 ? 3.366 2.107 0.164 1.00 92.00 108 LEU A CA 1
ATOM 880 C C . LEU A 1 108 ? 3.405 0.584 0.315 1.00 92.00 108 LEU A C 1
ATOM 882 O O . LEU A 1 108 ? 2.694 0.065 1.166 1.00 92.00 108 LEU A O 1
ATOM 886 N N . LEU A 1 109 ? 4.273 -0.133 -0.408 1.00 90.56 109 LEU A N 1
ATOM 887 C CA . LEU A 1 109 ? 4.451 -1.577 -0.209 1.00 90.56 109 LEU A CA 1
ATOM 888 C C . LEU A 1 109 ? 4.803 -1.907 1.246 1.00 90.56 109 LEU A C 1
ATOM 890 O O . LEU A 1 109 ? 4.145 -2.737 1.872 1.00 90.56 109 LEU A O 1
ATOM 894 N N . SER A 1 110 ? 5.812 -1.226 1.796 1.00 90.31 110 SER A N 1
ATOM 895 C CA . SER A 1 110 ? 6.243 -1.417 3.187 1.00 90.31 110 SER A CA 1
ATOM 896 C C . SER A 1 110 ? 5.105 -1.122 4.171 1.00 90.31 110 SER A C 1
ATOM 898 O O . SER A 1 110 ? 4.853 -1.890 5.103 1.00 90.31 110 SER A O 1
ATOM 900 N N . PHE A 1 111 ? 4.364 -0.039 3.928 1.00 93.06 111 PHE A N 1
ATOM 901 C CA . PHE A 1 111 ? 3.211 0.349 4.733 1.00 93.06 111 PHE A CA 1
ATOM 902 C C . PHE A 1 111 ? 2.086 -0.696 4.680 1.00 93.06 111 PHE A C 1
ATOM 904 O O . PHE A 1 111 ? 1.611 -1.137 5.725 1.00 93.06 111 PHE A O 1
ATOM 911 N N . CYS A 1 112 ? 1.701 -1.149 3.487 1.00 91.81 112 CYS A N 1
ATOM 912 C CA . CYS A 1 112 ? 0.675 -2.171 3.294 1.00 91.81 112 CYS A CA 1
ATOM 913 C C . CYS A 1 112 ? 1.067 -3.513 3.907 1.00 91.81 112 CYS A C 1
ATOM 915 O O . CYS A 1 112 ? 0.210 -4.179 4.479 1.00 91.81 112 CYS A O 1
ATOM 917 N N . SER A 1 113 ? 2.351 -3.882 3.833 1.00 88.00 113 SER A N 1
ATOM 918 C CA . SER A 1 113 ? 2.893 -5.065 4.512 1.00 88.00 113 SER A CA 1
ATOM 919 C C . SER A 1 113 ? 2.666 -4.993 6.016 1.00 88.00 113 SER A C 1
ATOM 921 O O . SER A 1 113 ? 2.160 -5.920 6.636 1.00 88.00 113 SER A O 1
ATOM 923 N N . LYS A 1 114 ? 3.018 -3.848 6.608 1.00 92.06 114 LYS A N 1
ATOM 924 C CA . LYS A 1 114 ? 2.978 -3.641 8.054 1.00 92.06 114 LYS A CA 1
ATOM 925 C C . LYS A 1 114 ? 1.562 -3.686 8.632 1.00 92.06 114 LYS A C 1
ATOM 927 O O . LYS A 1 114 ? 1.413 -4.015 9.805 1.00 92.06 114 LYS A O 1
ATOM 932 N N . PHE A 1 115 ? 0.562 -3.298 7.845 1.00 93.19 115 PHE A N 1
ATOM 933 C CA . PHE A 1 115 ? -0.824 -3.146 8.292 1.00 93.19 115 PHE A CA 1
ATOM 934 C C . PHE A 1 115 ? -1.809 -4.077 7.570 1.00 93.19 115 PHE A C 1
ATOM 936 O O . PHE A 1 115 ? -3.012 -3.836 7.619 1.00 93.19 115 PHE A O 1
ATOM 943 N N . ASP A 1 116 ? -1.310 -5.124 6.903 1.00 90.12 116 ASP A N 1
ATOM 944 C CA . ASP A 1 116 ? -2.108 -6.164 6.238 1.00 90.12 116 ASP A CA 1
ATOM 945 C C . ASP A 1 116 ? -3.126 -5.652 5.188 1.00 90.12 116 ASP A C 1
ATOM 947 O O . ASP A 1 116 ? -4.206 -6.224 5.017 1.00 90.12 116 ASP A O 1
ATOM 951 N N . LEU A 1 117 ? -2.767 -4.603 4.436 1.00 91.19 117 LEU A N 1
ATOM 952 C CA . LEU A 1 117 ? -3.597 -4.000 3.376 1.00 91.19 117 LEU A CA 1
ATOM 953 C C . LEU A 1 117 ? -3.408 -4.755 2.049 1.00 91.19 117 LEU A C 1
ATOM 955 O O . LEU A 1 117 ? -2.549 -4.414 1.231 1.00 91.19 117 LEU A O 1
ATOM 959 N N . LYS A 1 118 ? -4.145 -5.849 1.868 1.00 89.06 118 LYS A N 1
ATOM 960 C CA . LYS A 1 118 ? -3.911 -6.852 0.815 1.00 89.06 118 LYS A CA 1
ATOM 961 C C . LYS A 1 118 ? -4.247 -6.354 -0.584 1.00 89.06 118 LYS A C 1
ATOM 963 O O . LYS A 1 118 ? -3.507 -6.660 -1.527 1.00 89.06 118 LYS A O 1
ATOM 968 N N . ASP A 1 119 ? -5.337 -5.616 -0.735 1.00 87.00 119 ASP A N 1
ATOM 969 C CA . ASP A 1 119 ? -5.794 -5.171 -2.051 1.00 87.00 119 ASP A CA 1
ATOM 970 C C . ASP A 1 119 ? -4.895 -4.035 -2.557 1.00 87.00 119 ASP A C 1
ATOM 972 O O . ASP A 1 119 ? -4.404 -4.078 -3.690 1.00 87.00 119 ASP A O 1
ATOM 976 N N . THR A 1 120 ? -4.536 -3.100 -1.675 1.00 92.19 120 THR A N 1
ATOM 977 C CA . THR A 1 120 ? -3.549 -2.048 -1.944 1.00 92.19 120 THR A CA 1
ATOM 978 C C . THR A 1 120 ? -2.181 -2.639 -2.243 1.00 92.19 120 THR A C 1
ATOM 980 O O . THR A 1 120 ? -1.534 -2.221 -3.206 1.00 92.19 120 THR A O 1
ATOM 983 N N . LEU A 1 121 ? -1.733 -3.626 -1.460 1.00 88.75 121 LEU A N 1
ATOM 984 C CA . LEU A 1 121 ? -0.474 -4.320 -1.713 1.00 88.75 121 LEU A CA 1
ATOM 985 C C . LEU A 1 121 ? -0.447 -4.864 -3.143 1.00 88.75 121 LEU A C 1
ATOM 987 O O . LEU A 1 121 ? 0.488 -4.605 -3.894 1.00 88.75 121 LEU A O 1
ATOM 991 N N . SER A 1 122 ? -1.505 -5.559 -3.547 1.00 83.38 122 SER A N 1
ATOM 992 C CA . SER A 1 122 ? -1.614 -6.173 -4.872 1.00 83.38 122 SER A CA 1
ATOM 993 C C . SER A 1 122 ? -1.602 -5.151 -5.998 1.00 83.38 122 SER A C 1
ATOM 995 O O . SER A 1 122 ? -0.869 -5.321 -6.974 1.00 83.38 122 SER A O 1
ATOM 997 N N . ALA A 1 123 ? -2.374 -4.073 -5.844 1.00 86.06 123 ALA A N 1
ATOM 998 C CA . ALA A 1 123 ? -2.393 -2.969 -6.793 1.00 86.06 123 ALA A CA 1
ATOM 999 C C . ALA A 1 123 ? -1.003 -2.323 -6.921 1.00 86.06 123 ALA A C 1
ATOM 1001 O O . ALA A 1 123 ? -0.551 -2.027 -8.028 1.00 86.06 123 ALA A O 1
ATOM 1002 N N . THR A 1 124 ? -0.291 -2.167 -5.803 1.00 89.56 124 THR A N 1
ATOM 1003 C CA . THR A 1 124 ? 1.039 -1.542 -5.764 1.00 89.56 124 THR A CA 1
ATOM 1004 C C . THR A 1 124 ? 2.093 -2.428 -6.422 1.00 89.56 124 THR A C 1
ATOM 1006 O O . THR A 1 124 ? 2.852 -1.959 -7.269 1.00 89.56 124 THR A O 1
ATOM 1009 N N . VAL A 1 125 ? 2.102 -3.725 -6.104 1.00 84.81 125 VAL A N 1
ATOM 1010 C CA . VAL A 1 125 ? 2.978 -4.729 -6.732 1.00 84.81 125 VAL A CA 1
ATOM 1011 C C . VAL A 1 125 ? 2.749 -4.750 -8.248 1.00 84.81 125 VAL A C 1
ATOM 1013 O O . VAL A 1 125 ? 3.702 -4.635 -9.018 1.00 84.81 125 VAL A O 1
ATOM 1016 N N . LEU A 1 126 ? 1.488 -4.791 -8.697 1.00 82.25 126 LEU A N 1
ATOM 1017 C CA . LEU A 1 126 ? 1.146 -4.715 -10.121 1.00 82.25 126 LEU A CA 1
ATOM 1018 C C . LEU A 1 126 ? 1.650 -3.416 -10.765 1.00 82.25 126 LEU A C 1
ATOM 1020 O O . LEU A 1 126 ? 2.159 -3.433 -11.887 1.00 82.25 126 LEU A O 1
ATOM 1024 N N . ARG A 1 127 ? 1.546 -2.283 -10.064 1.00 84.12 127 ARG A N 1
ATOM 1025 C CA . ARG A 1 127 ? 2.004 -0.997 -10.598 1.00 84.12 127 ARG A CA 1
ATOM 1026 C C . ARG A 1 127 ? 3.516 -0.971 -10.803 1.00 84.12 127 ARG A C 1
ATOM 1028 O O . ARG A 1 127 ? 3.969 -0.491 -11.842 1.00 84.12 127 ARG A O 1
ATOM 1035 N N . ILE A 1 128 ? 4.279 -1.530 -9.868 1.00 85.88 128 ILE A N 1
ATOM 1036 C CA . ILE A 1 128 ? 5.736 -1.644 -9.994 1.00 85.88 128 ILE A CA 1
ATOM 1037 C C . ILE A 1 128 ? 6.106 -2.638 -11.104 1.00 85.88 128 ILE A C 1
ATOM 1039 O O . ILE A 1 128 ? 7.019 -2.352 -11.872 1.00 85.88 128 ILE A O 1
ATOM 1043 N N . CYS A 1 129 ? 5.376 -3.750 -11.267 1.00 81.25 129 CYS A N 1
ATOM 1044 C CA . CYS A 1 129 ? 5.544 -4.647 -12.419 1.00 81.25 129 CYS A CA 1
ATOM 1045 C C . CYS A 1 129 ? 5.401 -3.907 -13.753 1.00 81.25 129 CYS A C 1
ATOM 1047 O O . CYS A 1 129 ? 6.237 -4.079 -14.634 1.00 81.25 129 CYS A O 1
ATOM 1049 N N . ASN A 1 130 ? 4.377 -3.062 -13.891 1.00 81.06 130 ASN A N 1
ATOM 1050 C CA . ASN A 1 130 ? 4.159 -2.301 -15.121 1.00 81.06 130 ASN A CA 1
ATOM 1051 C C . ASN A 1 130 ? 5.306 -1.307 -15.379 1.00 81.06 130 ASN A C 1
ATOM 1053 O O . ASN A 1 130 ? 5.748 -1.167 -16.514 1.00 81.06 130 ASN A O 1
ATOM 1057 N N . LEU A 1 131 ? 5.824 -0.647 -14.336 1.00 82.88 131 LEU A N 1
ATOM 1058 C CA . LEU A 1 131 ? 7.005 0.221 -14.452 1.00 82.88 131 LEU A CA 1
ATOM 1059 C C . LEU A 1 131 ? 8.261 -0.552 -14.867 1.00 82.88 131 LEU A C 1
ATOM 1061 O O . LEU A 1 131 ? 9.002 -0.105 -15.740 1.00 82.88 131 LEU A O 1
ATOM 1065 N N . LEU A 1 132 ? 8.491 -1.715 -14.258 1.00 81.00 132 LEU A N 1
ATOM 1066 C CA . LEU A 1 132 ? 9.602 -2.604 -14.594 1.00 81.00 132 LEU A CA 1
ATOM 1067 C C . LEU A 1 132 ? 9.508 -3.090 -16.040 1.00 81.00 132 LEU A C 1
ATOM 1069 O O . LEU A 1 132 ? 10.518 -3.138 -16.736 1.00 81.00 132 LEU A O 1
ATOM 1073 N N . GLU A 1 133 ? 8.304 -3.422 -16.505 1.00 78.31 133 GLU A N 1
ATOM 1074 C CA . GLU A 1 133 ? 8.070 -3.764 -17.902 1.00 78.31 133 GLU A CA 1
ATOM 1075 C C . GLU A 1 133 ? 8.469 -2.591 -18.801 1.00 78.31 133 GLU A C 1
ATOM 1077 O O . GLU A 1 133 ? 9.342 -2.758 -19.649 1.00 78.31 133 GLU A O 1
ATOM 1082 N N . LEU A 1 134 ? 7.931 -1.387 -18.580 1.00 80.88 134 LEU A N 1
ATOM 1083 C CA . LEU A 1 134 ? 8.286 -0.209 -19.380 1.00 80.88 134 LEU A CA 1
ATOM 1084 C C . LEU A 1 134 ? 9.800 0.075 -19.376 1.00 80.88 134 LEU A C 1
ATOM 1086 O O . LEU A 1 134 ? 10.360 0.425 -20.417 1.00 80.88 134 LEU A O 1
ATOM 1090 N N . PHE A 1 135 ? 10.474 -0.120 -18.241 1.00 80.56 135 PHE A N 1
ATOM 1091 C CA . PHE A 1 135 ? 11.930 -0.023 -18.135 1.00 80.56 135 PHE A CA 1
ATOM 1092 C C . PHE A 1 135 ? 12.649 -1.049 -19.024 1.00 80.56 135 PHE A C 1
ATOM 1094 O O . PHE A 1 135 ? 13.554 -0.684 -19.771 1.00 80.56 135 PHE A O 1
ATOM 1101 N N . VAL A 1 136 ? 12.214 -2.314 -19.017 1.00 76.00 136 VAL A N 1
ATOM 1102 C CA . VAL A 1 136 ? 12.754 -3.374 -19.892 1.00 76.00 136 VAL A CA 1
ATOM 1103 C C . VAL A 1 136 ? 12.568 -3.040 -21.370 1.00 76.00 136 VAL A C 1
ATOM 1105 O O . VAL A 1 136 ? 13.458 -3.308 -22.175 1.00 76.00 136 VAL A O 1
ATOM 1108 N N . TRP A 1 137 ? 11.438 -2.432 -21.730 1.00 76.56 137 TRP A N 1
ATOM 1109 C CA . TRP A 1 137 ? 11.180 -1.960 -23.092 1.00 76.56 137 TRP A CA 1
ATOM 1110 C C . TRP A 1 137 ? 12.015 -0.725 -23.479 1.00 76.56 137 TRP A C 1
ATOM 1112 O O . TRP A 1 137 ? 11.937 -0.277 -24.623 1.00 76.56 137 TRP A O 1
ATOM 1122 N N . GLY A 1 138 ? 12.805 -0.162 -22.557 1.00 79.62 138 GLY A N 1
ATOM 1123 C CA . GLY A 1 138 ? 13.573 1.065 -22.775 1.00 79.62 138 GLY A CA 1
ATOM 1124 C C . GLY A 1 138 ? 12.693 2.310 -22.912 1.00 79.62 138 GLY A C 1
ATOM 1125 O O . GLY A 1 138 ? 13.113 3.290 -23.525 1.00 79.62 138 GLY A O 1
ATOM 1126 N N . LEU A 1 139 ? 11.464 2.262 -22.386 1.00 78.38 139 LEU A N 1
ATOM 1127 C CA . LEU A 1 139 ? 10.485 3.354 -22.439 1.00 78.38 139 LEU A CA 1
ATOM 1128 C C . LEU A 1 139 ? 10.554 4.278 -21.217 1.00 78.38 139 LEU A C 1
ATOM 1130 O O . LEU A 1 139 ? 9.879 5.304 -21.193 1.00 78.38 139 LEU A O 1
ATOM 1134 N N . VAL A 1 140 ? 11.362 3.921 -20.218 1.00 79.75 140 VAL A N 1
ATOM 1135 C CA . VAL A 1 140 ? 11.602 4.707 -19.001 1.00 79.75 140 VAL A CA 1
ATOM 1136 C C . VAL A 1 140 ? 13.102 4.916 -18.824 1.00 79.75 140 VAL A C 1
ATOM 1138 O O . VAL A 1 140 ? 13.911 4.184 -19.396 1.00 79.75 140 VAL A O 1
ATOM 1141 N N . ASP A 1 141 ? 13.473 5.932 -18.050 1.00 81.31 141 ASP A N 1
ATOM 1142 C CA . ASP A 1 141 ? 14.865 6.270 -17.762 1.00 81.31 141 ASP A CA 1
ATOM 1143 C C . ASP A 1 141 ? 15.630 5.079 -17.146 1.00 81.31 141 ASP A C 1
ATOM 1145 O O . ASP A 1 141 ? 15.125 4.386 -16.259 1.00 81.31 141 ASP A O 1
ATOM 1149 N N . GLN A 1 142 ? 16.864 4.855 -17.612 1.00 78.88 142 GLN A N 1
ATOM 1150 C CA . GLN A 1 142 ? 17.724 3.769 -17.138 1.00 78.88 142 GLN A CA 1
ATOM 1151 C C . GLN A 1 142 ? 18.140 3.932 -15.664 1.00 78.88 142 GLN A C 1
ATOM 1153 O O . GLN A 1 142 ? 18.438 2.941 -15.000 1.00 78.88 142 GLN A O 1
ATOM 1158 N N . ASP A 1 143 ? 18.116 5.154 -15.130 1.00 83.94 143 ASP A N 1
ATOM 1159 C CA . ASP A 1 143 ? 18.481 5.436 -13.739 1.00 83.94 143 ASP A CA 1
ATOM 1160 C C . ASP A 1 143 ? 17.341 5.157 -12.743 1.00 83.94 143 ASP A C 1
ATOM 1162 O O . ASP A 1 143 ? 17.581 5.100 -11.529 1.00 83.94 143 ASP A O 1
ATOM 1166 N N . LEU A 1 144 ? 16.108 4.957 -13.235 1.00 83.06 144 LEU A N 1
ATOM 1167 C CA . LEU A 1 144 ? 14.921 4.771 -12.393 1.00 83.06 144 LEU A CA 1
ATOM 1168 C C . LEU A 1 144 ? 15.069 3.549 -11.472 1.00 83.06 144 LEU A C 1
ATOM 1170 O O . LEU A 1 144 ? 14.812 3.614 -10.267 1.00 83.06 144 LEU A O 1
ATOM 1174 N N . PHE A 1 145 ? 15.551 2.438 -12.031 1.00 84.00 145 PHE A N 1
ATOM 1175 C CA . PHE A 1 145 ? 15.848 1.206 -11.302 1.00 84.00 145 PHE A CA 1
ATOM 1176 C C . PHE A 1 145 ? 17.347 1.068 -11.030 1.00 84.00 145 PHE A C 1
ATOM 1178 O O . PHE A 1 145 ? 17.955 0.046 -11.328 1.00 84.00 145 PHE A O 1
ATOM 1185 N N . ASN A 1 146 ? 17.958 2.093 -10.436 1.00 84.25 146 ASN A N 1
ATOM 1186 C CA . ASN A 1 146 ? 19.338 1.989 -9.968 1.00 84.25 146 ASN A CA 1
ATOM 1187 C C . ASN A 1 146 ? 19.497 0.932 -8.852 1.00 84.25 146 ASN A C 1
ATOM 1189 O O . ASN A 1 146 ? 18.539 0.488 -8.208 1.00 84.25 146 ASN A O 1
ATOM 1193 N N . THR A 1 147 ? 20.748 0.569 -8.560 1.00 77.94 147 THR A N 1
ATOM 1194 C CA . THR A 1 147 ? 21.096 -0.452 -7.562 1.00 77.94 147 THR A CA 1
ATOM 1195 C C . THR A 1 147 ? 20.499 -0.186 -6.169 1.00 77.94 147 THR A C 1
ATOM 1197 O O . THR A 1 147 ? 20.216 -1.135 -5.435 1.00 77.94 147 THR A O 1
ATOM 1200 N N . THR A 1 148 ? 20.303 1.076 -5.770 1.00 86.50 148 THR A N 1
ATOM 1201 C CA . THR A 1 148 ? 19.697 1.418 -4.470 1.00 86.50 148 THR A CA 1
ATOM 1202 C C . THR A 1 148 ? 18.211 1.079 -4.461 1.00 86.50 148 THR A C 1
ATOM 1204 O O . THR A 1 148 ? 17.755 0.382 -3.552 1.00 86.50 148 THR A O 1
ATOM 1207 N N . THR A 1 149 ? 17.478 1.500 -5.492 1.00 84.94 149 THR A N 1
ATOM 1208 C CA . THR A 1 149 ? 16.046 1.216 -5.659 1.00 84.94 149 THR A CA 1
ATOM 1209 C C . THR A 1 149 ? 15.784 -0.289 -5.738 1.00 84.94 149 THR A C 1
ATOM 1211 O O . THR A 1 149 ? 14.906 -0.812 -5.052 1.00 84.94 149 THR A O 1
ATOM 1214 N N . ILE A 1 150 ? 16.605 -1.016 -6.504 1.00 80.81 150 ILE A N 1
ATOM 1215 C CA . ILE A 1 150 ? 16.552 -2.482 -6.606 1.00 80.81 150 ILE A CA 1
ATOM 1216 C C . ILE A 1 150 ? 16.723 -3.125 -5.227 1.00 80.81 150 ILE A C 1
ATOM 1218 O O . ILE A 1 150 ? 15.923 -3.975 -4.847 1.00 80.81 150 ILE A O 1
ATOM 1222 N N . LYS A 1 151 ? 17.722 -2.707 -4.440 1.00 79.81 151 LYS A N 1
ATOM 1223 C CA . LYS A 1 151 ? 17.939 -3.248 -3.087 1.00 79.81 151 LYS A CA 1
ATOM 1224 C C . LYS A 1 151 ? 16.764 -2.973 -2.155 1.00 79.81 151 LYS A C 1
ATOM 1226 O O . LYS A 1 151 ? 16.393 -3.852 -1.382 1.00 79.81 151 LYS A O 1
ATOM 1231 N N . GLN A 1 152 ? 16.173 -1.781 -2.219 1.00 82.69 152 GLN A N 1
ATOM 1232 C CA . GLN A 1 152 ? 14.978 -1.459 -1.436 1.00 82.69 152 GLN A CA 1
ATOM 1233 C C . GLN A 1 152 ? 13.809 -2.372 -1.818 1.00 82.69 152 GLN A C 1
ATOM 1235 O O . GLN A 1 152 ? 13.185 -2.956 -0.933 1.00 82.69 152 GLN A O 1
ATOM 1240 N N . LEU A 1 153 ? 13.581 -2.579 -3.118 1.00 82.94 153 LEU A N 1
ATOM 1241 C CA . LEU A 1 153 ? 12.583 -3.526 -3.613 1.00 82.94 153 LEU A CA 1
ATOM 1242 C C . LEU A 1 153 ? 12.870 -4.957 -3.147 1.00 82.94 153 LEU A C 1
ATOM 1244 O O . LEU A 1 153 ? 11.948 -5.621 -2.694 1.00 82.94 153 LEU A O 1
ATOM 1248 N N . GLN A 1 154 ? 14.122 -5.429 -3.177 1.00 80.62 154 GLN A N 1
ATOM 1249 C CA . GLN A 1 154 ? 14.482 -6.760 -2.661 1.00 80.62 154 GLN A CA 1
ATOM 1250 C C . GLN A 1 154 ? 14.180 -6.906 -1.171 1.00 80.62 154 GLN A C 1
ATOM 1252 O O . GLN A 1 154 ? 13.685 -7.948 -0.754 1.00 80.62 154 GLN A O 1
ATOM 1257 N N . VAL A 1 155 ? 14.483 -5.884 -0.365 1.00 81.94 155 VAL A N 1
ATOM 1258 C CA . VAL A 1 155 ? 14.212 -5.909 1.079 1.00 81.94 155 VAL A CA 1
ATOM 1259 C C . VAL A 1 155 ? 12.713 -5.982 1.334 1.00 81.94 155 VAL A C 1
ATOM 1261 O O . VAL A 1 155 ? 12.278 -6.813 2.126 1.00 81.94 155 VAL A O 1
ATOM 1264 N N . VAL A 1 156 ? 11.932 -5.145 0.652 1.00 80.44 156 VAL A N 1
ATOM 1265 C CA . VAL A 1 156 ? 10.479 -5.105 0.820 1.00 80.44 156 VAL A CA 1
ATOM 1266 C C . VAL A 1 156 ? 9.848 -6.402 0.309 1.00 80.44 156 VAL A C 1
ATOM 1268 O O . VAL A 1 156 ? 9.130 -7.056 1.052 1.00 80.44 156 VAL A O 1
ATOM 1271 N N . LEU A 1 157 ? 10.181 -6.845 -0.906 1.00 77.12 157 LEU A N 1
ATOM 1272 C CA . LEU A 1 157 ? 9.644 -8.074 -1.502 1.00 77.12 157 LEU A CA 1
ATOM 1273 C C . LEU A 1 157 ? 10.086 -9.345 -0.755 1.00 77.12 157 LEU A C 1
ATOM 1275 O O . LEU A 1 157 ? 9.312 -10.289 -0.607 1.00 77.12 157 LEU A O 1
ATOM 1279 N N . GLY A 1 158 ? 11.311 -9.362 -0.228 1.00 72.06 158 GLY A N 1
ATOM 1280 C CA . GLY A 1 158 ? 11.849 -10.480 0.543 1.00 72.06 158 GLY A CA 1
ATOM 1281 C C . GLY A 1 158 ? 11.100 -10.739 1.851 1.00 72.06 158 GLY 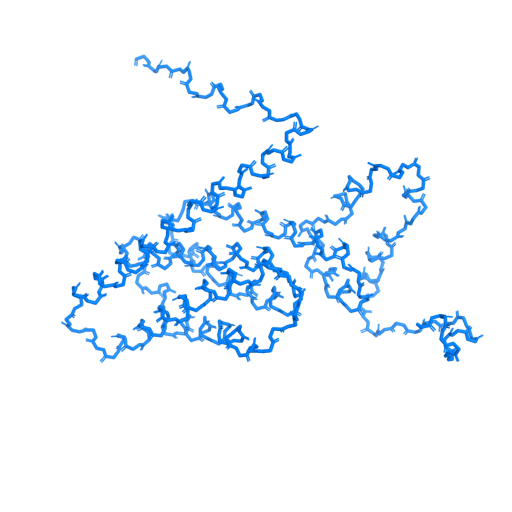A C 1
ATOM 1282 O O . GLY A 1 158 ? 11.067 -11.882 2.305 1.00 72.06 158 GLY A O 1
ATOM 1283 N N . GLN A 1 159 ? 10.447 -9.722 2.426 1.00 73.50 159 GLN A N 1
ATOM 1284 C CA . GLN A 1 159 ? 9.587 -9.895 3.602 1.00 73.50 159 GLN A CA 1
ATOM 1285 C C . GLN A 1 159 ? 8.349 -10.756 3.301 1.00 73.50 159 GLN A C 1
ATOM 1287 O O . GLN A 1 159 ? 7.852 -11.417 4.203 1.00 73.50 159 GLN A O 1
ATOM 1292 N N . TYR A 1 160 ? 7.897 -10.828 2.044 1.00 65.62 160 TYR A N 1
ATOM 1293 C CA . TYR A 1 160 ? 6.721 -11.621 1.658 1.00 65.62 160 TYR A CA 1
ATOM 1294 C C . TYR A 1 160 ? 7.043 -13.087 1.353 1.00 65.62 160 TYR A C 1
ATOM 1296 O O . TYR A 1 160 ? 6.161 -13.940 1.431 1.00 65.62 160 TYR A O 1
ATOM 1304 N N . ASN A 1 161 ? 8.300 -13.399 1.025 1.00 57.62 161 ASN A N 1
ATOM 1305 C CA . ASN A 1 161 ? 8.711 -14.749 0.627 1.00 57.62 161 ASN A CA 1
ATOM 1306 C C . ASN A 1 161 ? 9.052 -15.670 1.813 1.00 57.62 161 ASN A C 1
ATOM 1308 O O . ASN A 1 161 ? 9.335 -16.851 1.600 1.00 57.62 161 ASN A O 1
ATOM 1312 N N . LEU A 1 162 ? 9.037 -15.162 3.051 1.00 46.16 162 LEU A N 1
ATOM 1313 C CA . LEU A 1 162 ? 9.475 -15.907 4.238 1.00 46.16 162 LEU A CA 1
ATOM 1314 C C . LEU A 1 162 ? 8.345 -16.554 5.056 1.00 46.16 162 LEU A C 1
ATOM 1316 O O . LEU A 1 162 ? 8.632 -17.468 5.829 1.00 46.16 162 LEU A O 1
ATOM 1320 N N . ASP A 1 163 ? 7.075 -16.217 4.820 1.00 44.56 163 ASP A N 1
ATOM 1321 C CA . ASP A 1 163 ? 5.949 -16.846 5.525 1.00 44.56 163 ASP A CA 1
ATOM 1322 C C . ASP A 1 163 ? 5.424 -18.078 4.773 1.00 44.56 163 ASP A C 1
ATOM 1324 O O . ASP A 1 163 ? 4.319 -18.139 4.229 1.00 44.56 163 ASP A O 1
ATOM 1328 N N . GLY A 1 164 ? 6.256 -19.122 4.775 1.00 43.59 164 GLY A N 1
ATOM 1329 C CA . GLY A 1 164 ? 5.893 -20.483 4.374 1.00 43.59 164 GLY A CA 1
ATOM 1330 C C . GLY A 1 164 ? 4.883 -21.174 5.304 1.00 43.59 164 GLY A C 1
ATOM 1331 O O . GLY A 1 164 ? 4.464 -22.295 5.014 1.00 43.59 164 GLY A O 1
ATOM 1332 N N . GLU A 1 165 ? 4.438 -20.534 6.388 1.00 39.16 165 GLU A N 1
ATOM 1333 C CA . GLU A 1 165 ? 3.354 -21.038 7.232 1.00 39.16 165 GLU A CA 1
ATOM 1334 C C . GLU A 1 165 ? 2.016 -20.423 6.813 1.00 39.16 165 GLU A C 1
ATOM 1336 O O . GLU A 1 165 ? 1.530 -19.451 7.379 1.00 39.16 165 GLU A O 1
ATOM 1341 N N . ARG A 1 166 ? 1.384 -21.022 5.796 1.00 44.59 166 ARG A N 1
ATOM 1342 C CA . ARG A 1 166 ? 0.000 -20.698 5.421 1.00 44.59 166 ARG A CA 1
ATOM 1343 C C . ARG A 1 166 ? -0.954 -21.075 6.566 1.00 44.59 166 ARG A C 1
ATOM 1345 O O . ARG A 1 166 ? -1.157 -22.274 6.783 1.00 44.59 166 ARG A O 1
ATOM 1352 N N . PRO A 1 167 ? -1.654 -20.134 7.231 1.00 36.94 167 PRO A N 1
ATOM 1353 C CA . PRO A 1 167 ? -2.823 -20.501 8.017 1.00 36.94 167 PRO A CA 1
ATOM 1354 C C . PRO A 1 167 ? -3.885 -21.085 7.072 1.00 36.94 167 PRO A C 1
ATOM 1356 O O . PRO A 1 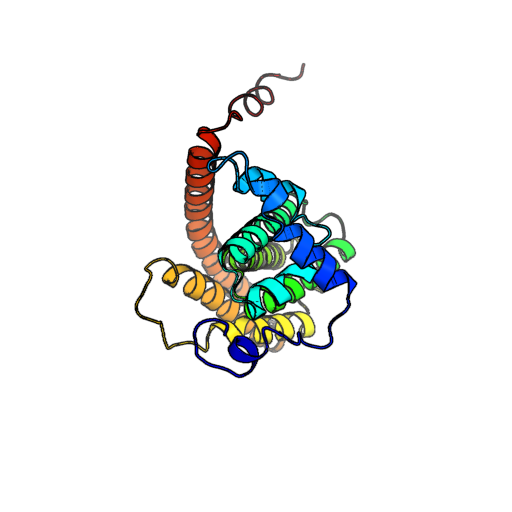167 ? -4.228 -20.506 6.041 1.00 36.94 167 PRO A O 1
ATOM 1359 N N . ALA A 1 168 ? -4.396 -22.267 7.416 1.00 37.50 168 ALA A N 1
ATOM 1360 C CA . ALA A 1 168 ? -5.200 -23.159 6.572 1.00 37.50 168 ALA A CA 1
ATOM 1361 C C . ALA A 1 168 ? -6.606 -22.649 6.164 1.00 37.50 168 ALA A C 1
ATOM 1363 O O . ALA A 1 168 ? -7.509 -23.446 5.907 1.00 37.50 168 ALA A O 1
ATOM 1364 N N . LYS A 1 169 ? -6.842 -21.337 6.084 1.00 39.03 169 LYS A N 1
ATOM 1365 C CA . LYS A 1 169 ? -8.130 -20.766 5.669 1.00 39.03 169 LYS A CA 1
ATOM 1366 C C . LYS A 1 169 ? -7.956 -19.546 4.765 1.00 39.03 169 LYS A C 1
ATOM 1368 O O . LYS A 1 169 ? -7.961 -18.423 5.248 1.00 39.03 169 LYS A O 1
ATOM 1373 N N . LYS A 1 170 ? -7.905 -19.787 3.450 1.00 38.03 170 LYS A N 1
ATOM 1374 C CA . LYS A 1 170 ? -8.661 -19.096 2.375 1.00 38.03 170 LYS A CA 1
ATOM 1375 C C . LYS A 1 170 ? -7.906 -19.178 1.048 1.00 38.03 170 LYS A C 1
ATOM 1377 O O . LYS A 1 170 ? -6.767 -18.754 0.905 1.00 38.03 170 LYS A O 1
ATOM 1382 N N . GLN A 1 171 ? -8.622 -19.667 0.046 1.00 38.97 171 GLN A N 1
ATOM 1383 C CA . GLN A 1 171 ? -8.176 -19.979 -1.311 1.00 38.97 171 GLN A CA 1
ATOM 1384 C C . GLN A 1 171 ? -7.792 -18.748 -2.167 1.00 38.97 171 GLN A C 1
ATOM 1386 O O . GLN A 1 171 ? -7.395 -18.925 -3.309 1.00 38.97 171 GLN A O 1
ATOM 1391 N N . ARG A 1 172 ? -7.859 -17.519 -1.623 1.00 38.38 172 ARG A N 1
ATOM 1392 C CA . ARG A 1 172 ? -7.452 -16.274 -2.312 1.00 38.38 172 ARG A CA 1
ATOM 1393 C C . ARG A 1 172 ? -5.987 -15.875 -2.091 1.00 38.38 172 ARG A C 1
ATOM 1395 O O . ARG A 1 172 ? -5.423 -15.187 -2.923 1.00 38.38 172 ARG A O 1
ATOM 1402 N N . CYS A 1 173 ? -5.323 -16.353 -1.035 1.00 39.12 173 CYS A N 1
ATOM 1403 C CA . CYS A 1 173 ? -3.934 -15.957 -0.741 1.00 39.12 173 CYS A CA 1
ATOM 1404 C C . CYS A 1 173 ? -2.872 -16.647 -1.619 1.00 39.12 173 CYS A C 1
ATOM 1406 O O . CYS A 1 173 ? -1.699 -16.297 -1.546 1.00 39.12 173 CYS A O 1
ATOM 1408 N N . VAL A 1 174 ? -3.253 -17.625 -2.448 1.00 42.38 174 VAL A N 1
ATOM 1409 C CA . VAL A 1 174 ? -2.308 -18.358 -3.313 1.00 42.38 174 VAL A CA 1
ATOM 1410 C C . VAL A 1 174 ? -1.804 -17.488 -4.472 1.00 42.38 174 VAL A C 1
ATOM 1412 O O . VAL A 1 174 ? -0.720 -17.731 -4.990 1.00 42.38 174 VAL A O 1
ATOM 1415 N N . GLU A 1 175 ? -2.556 -16.460 -4.863 1.00 50.72 175 GLU A N 1
ATOM 1416 C CA . GLU A 1 175 ? -2.267 -15.669 -6.063 1.00 50.72 175 GLU A CA 1
ATOM 1417 C C . GLU A 1 175 ? -1.230 -14.561 -5.817 1.00 50.72 175 GLU A C 1
ATOM 1419 O O . GLU A 1 175 ? -0.368 -14.336 -6.665 1.00 50.72 175 GLU A O 1
ATOM 1424 N N . HIS A 1 176 ? -1.225 -13.946 -4.631 1.00 51.28 176 HIS A N 1
ATOM 1425 C CA . HIS A 1 176 ? -0.282 -12.873 -4.283 1.00 51.28 176 HIS A CA 1
ATOM 1426 C C . HIS A 1 176 ? 1.163 -13.364 -4.149 1.00 51.28 176 HIS A C 1
ATOM 1428 O O . HIS A 1 176 ? 2.080 -12.693 -4.617 1.00 51.28 176 HIS A O 1
ATOM 1434 N N . GLY A 1 177 ? 1.361 -14.570 -3.599 1.00 56.25 177 GLY A N 1
ATOM 1435 C CA . GLY A 1 177 ? 2.690 -15.183 -3.506 1.00 56.25 177 GLY A CA 1
ATOM 1436 C C . GLY A 1 177 ? 3.342 -15.327 -4.880 1.00 56.25 177 GLY A C 1
ATOM 1437 O O . GLY A 1 177 ? 4.484 -14.930 -5.063 1.00 56.25 177 GLY A O 1
ATOM 1438 N N . THR A 1 178 ? 2.576 -15.749 -5.895 1.00 62.22 178 THR A N 1
ATOM 1439 C CA . THR A 1 178 ? 3.124 -15.928 -7.249 1.00 62.22 178 THR A CA 1
ATOM 1440 C C . THR A 1 178 ? 3.591 -14.627 -7.900 1.00 62.22 178 THR A C 1
ATOM 1442 O O . THR A 1 178 ? 4.542 -14.653 -8.677 1.00 62.22 178 THR A O 1
ATOM 1445 N N . LEU A 1 179 ? 2.962 -13.492 -7.582 1.00 58.59 179 LEU A N 1
ATOM 1446 C CA . LEU A 1 179 ? 3.341 -12.197 -8.143 1.00 58.59 179 LEU A CA 1
ATOM 1447 C C . LEU A 1 179 ? 4.592 -11.635 -7.459 1.00 58.59 179 LEU A C 1
ATOM 1449 O O . LEU A 1 179 ? 5.529 -11.221 -8.143 1.00 58.59 179 LEU A O 1
ATOM 1453 N N . CYS A 1 180 ? 4.636 -11.685 -6.125 1.00 62.62 180 CYS A N 1
ATOM 1454 C CA . CYS A 1 180 ? 5.820 -11.305 -5.358 1.00 62.62 180 CYS A CA 1
ATOM 1455 C C . CYS A 1 180 ? 7.020 -12.202 -5.691 1.00 62.62 180 CYS A C 1
ATOM 1457 O O . CYS A 1 180 ? 8.132 -11.696 -5.815 1.00 62.62 180 CYS A O 1
ATOM 1459 N N . ASP A 1 181 ? 6.811 -13.499 -5.928 1.00 65.19 181 ASP A N 1
ATOM 1460 C CA . ASP A 1 181 ? 7.855 -14.433 -6.361 1.00 65.19 181 ASP A CA 1
ATOM 1461 C C . ASP A 1 181 ? 8.414 -14.082 -7.744 1.00 65.19 181 ASP A C 1
ATOM 1463 O O . ASP A 1 181 ? 9.632 -14.106 -7.960 1.00 65.19 181 ASP A O 1
ATOM 1467 N N . VAL A 1 182 ? 7.536 -13.729 -8.689 1.00 64.69 182 VAL A N 1
ATOM 1468 C CA . VAL A 1 182 ? 7.923 -13.279 -10.034 1.00 64.69 182 VAL A CA 1
ATOM 1469 C C . VAL A 1 182 ? 8.704 -11.972 -9.949 1.00 64.69 182 VAL A C 1
ATOM 1471 O O . VAL A 1 182 ? 9.785 -11.884 -10.529 1.00 64.69 182 VAL A O 1
ATOM 1474 N N . MET A 1 183 ? 8.214 -10.989 -9.188 1.00 66.69 183 MET A N 1
ATOM 1475 C CA . MET A 1 183 ? 8.926 -9.729 -8.970 1.00 66.69 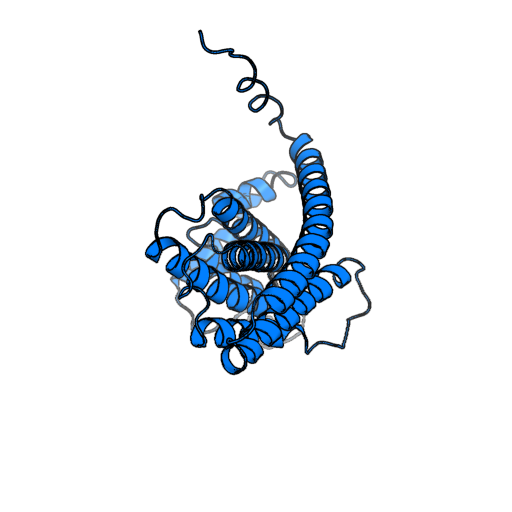183 MET A CA 1
ATOM 1476 C C . MET A 1 183 ? 10.270 -9.944 -8.285 1.00 66.69 183 MET A C 1
ATOM 1478 O O . MET A 1 183 ? 11.273 -9.404 -8.731 1.00 66.69 183 MET A O 1
ATOM 1482 N N . THR A 1 184 ? 10.325 -10.766 -7.242 1.00 69.88 184 THR A N 1
ATOM 1483 C CA . THR A 1 184 ? 11.567 -11.076 -6.526 1.00 69.88 184 THR A CA 1
ATOM 1484 C C . THR A 1 184 ? 12.576 -11.724 -7.464 1.00 69.88 184 THR A C 1
ATOM 1486 O O . THR A 1 184 ? 13.732 -11.308 -7.517 1.00 69.88 184 THR A O 1
ATOM 1489 N N . SER A 1 185 ? 12.135 -12.698 -8.265 1.00 69.88 185 SER A N 1
ATOM 1490 C CA . SER A 1 185 ? 12.972 -13.326 -9.292 1.00 69.88 185 SER A CA 1
ATOM 1491 C C . SER A 1 185 ? 13.491 -12.291 -10.285 1.00 69.88 185 SER A C 1
ATOM 1493 O O . SER A 1 185 ? 14.667 -12.309 -10.635 1.00 69.88 185 SER A O 1
ATOM 1495 N N . PHE A 1 186 ? 12.633 -11.358 -10.692 1.00 68.12 186 PHE A N 1
ATOM 1496 C CA . PHE A 1 186 ? 12.961 -10.316 -11.650 1.00 68.12 186 PHE A CA 1
ATOM 1497 C C . PHE A 1 186 ? 13.976 -9.300 -11.115 1.00 68.12 186 PHE A C 1
ATOM 1499 O O . PHE A 1 186 ? 15.000 -9.039 -11.741 1.00 68.12 186 PHE A O 1
ATOM 1506 N N . VAL A 1 187 ? 13.739 -8.787 -9.914 1.00 67.62 187 VAL A N 1
ATOM 1507 C CA . VAL A 1 187 ? 14.637 -7.849 -9.240 1.00 67.62 187 VAL A CA 1
ATOM 1508 C C . VAL A 1 187 ? 15.994 -8.512 -8.968 1.00 67.62 187 VAL A C 1
ATOM 1510 O O . VAL A 1 187 ? 17.035 -7.891 -9.172 1.00 67.62 187 VAL A O 1
ATOM 1513 N N . ASN A 1 188 ? 16.013 -9.797 -8.597 1.00 71.06 188 ASN A N 1
ATOM 1514 C CA . ASN A 1 188 ? 17.252 -10.563 -8.438 1.00 71.06 188 ASN A CA 1
ATOM 1515 C C . ASN A 1 188 ? 18.013 -10.729 -9.759 1.00 71.06 188 ASN A C 1
ATOM 1517 O O . ASN A 1 188 ? 19.237 -10.632 -9.780 1.00 71.06 188 ASN A O 1
ATOM 1521 N N . ILE A 1 189 ? 17.297 -10.963 -10.856 1.00 67.38 189 ILE A N 1
ATOM 1522 C CA . ILE A 1 189 ? 17.851 -11.052 -12.209 1.00 67.38 189 ILE A CA 1
ATOM 1523 C C . ILE A 1 189 ? 18.521 -9.724 -12.600 1.00 67.38 189 ILE A C 1
ATOM 1525 O O . ILE A 1 189 ? 19.676 -9.757 -13.025 1.00 67.38 189 ILE A O 1
ATOM 1529 N N . ILE A 1 190 ? 17.865 -8.575 -12.381 1.00 64.62 190 ILE A N 1
ATOM 1530 C CA . ILE A 1 190 ? 18.465 -7.254 -12.653 1.00 64.62 190 ILE A CA 1
ATOM 1531 C C . ILE A 1 190 ? 19.707 -7.027 -11.774 1.00 64.62 190 ILE A C 1
ATOM 1533 O O . ILE A 1 190 ? 20.769 -6.654 -12.274 1.00 64.62 190 ILE A O 1
ATOM 1537 N N . ALA A 1 191 ? 19.609 -7.325 -10.473 1.00 63.44 191 ALA A N 1
ATOM 1538 C CA . ALA A 1 191 ? 20.718 -7.174 -9.530 1.00 63.44 191 ALA A CA 1
ATOM 1539 C C . ALA A 1 191 ? 21.949 -8.022 -9.908 1.00 63.44 191 ALA A C 1
ATOM 1541 O O . ALA A 1 191 ? 23.088 -7.630 -9.649 1.00 63.44 191 ALA A O 1
ATOM 1542 N N . VAL A 1 192 ? 21.735 -9.196 -10.513 1.00 64.00 192 VAL A N 1
ATOM 1543 C CA . VAL A 1 192 ? 22.811 -10.049 -11.033 1.00 64.00 192 VAL A CA 1
ATOM 1544 C C . VAL A 1 192 ? 23.341 -9.513 -12.366 1.00 64.00 192 VAL A C 1
ATOM 1546 O O . VAL A 1 192 ? 24.554 -9.549 -12.579 1.00 64.00 192 VAL A O 1
ATOM 1549 N N . SER A 1 193 ? 22.481 -8.982 -13.244 1.00 59.97 193 SER A N 1
ATOM 1550 C CA . SER A 1 193 ? 22.898 -8.451 -14.548 1.00 59.97 193 SER A CA 1
ATOM 1551 C C . SER A 1 193 ? 23.716 -7.171 -14.473 1.00 59.97 193 SER A C 1
ATOM 1553 O O . SER A 1 193 ? 24.582 -7.004 -15.325 1.00 59.97 193 SER A O 1
ATOM 1555 N N . ASP A 1 194 ? 23.558 -6.340 -13.436 1.00 54.72 194 ASP A N 1
ATOM 1556 C CA . ASP A 1 194 ? 24.463 -5.202 -13.176 1.00 54.72 194 ASP A CA 1
ATOM 1557 C C . ASP A 1 194 ? 25.945 -5.640 -13.103 1.00 54.72 194 ASP A C 1
ATOM 1559 O O . ASP A 1 194 ? 26.845 -4.848 -13.370 1.00 54.72 194 ASP A O 1
ATOM 1563 N N . ASN A 1 195 ? 26.217 -6.926 -12.825 1.00 51.53 195 ASN A N 1
ATOM 1564 C CA . ASN A 1 195 ? 27.563 -7.509 -12.849 1.00 51.53 195 ASN A CA 1
ATOM 1565 C C . ASN A 1 195 ? 27.952 -8.183 -14.187 1.00 51.53 195 ASN A C 1
ATOM 1567 O O . ASN A 1 195 ? 29.095 -8.615 -14.330 1.00 51.53 195 ASN A O 1
ATOM 1571 N N . ILE A 1 196 ? 27.026 -8.326 -15.147 1.00 49.69 196 ILE A N 1
ATOM 1572 C CA . ILE A 1 196 ? 27.166 -9.147 -16.373 1.00 49.69 196 ILE A CA 1
ATOM 1573 C C . ILE A 1 196 ? 26.885 -8.346 -17.671 1.00 49.69 196 ILE A C 1
ATOM 1575 O O . ILE A 1 196 ? 27.101 -8.879 -18.755 1.00 49.69 196 ILE A O 1
ATOM 1579 N N . MET A 1 197 ? 26.465 -7.071 -17.595 1.00 43.25 197 MET A N 1
ATOM 1580 C CA . MET A 1 197 ? 25.999 -6.202 -18.705 1.00 43.25 197 MET A CA 1
ATOM 1581 C C . MET A 1 197 ? 27.014 -5.910 -19.842 1.00 43.25 197 MET A C 1
ATOM 1583 O O . MET A 1 197 ? 27.328 -4.759 -20.124 1.00 43.25 197 MET A O 1
ATOM 1587 N N . ASN A 1 198 ? 27.495 -6.930 -20.554 1.00 49.31 198 ASN A N 1
ATOM 1588 C CA . ASN A 1 198 ? 28.180 -6.768 -21.840 1.00 49.31 198 ASN A CA 1
ATOM 1589 C C . ASN A 1 198 ? 27.545 -7.568 -22.995 1.00 49.31 198 ASN A C 1
ATOM 1591 O O . ASN A 1 198 ? 27.849 -7.250 -24.135 1.00 49.31 198 ASN A O 1
ATOM 1595 N N . ASP A 1 199 ? 26.615 -8.503 -22.755 1.00 52.91 199 ASP A N 1
ATOM 1596 C CA . ASP A 1 199 ? 25.884 -9.223 -23.820 1.00 52.91 199 ASP A CA 1
ATOM 1597 C C . ASP A 1 199 ? 24.391 -9.370 -23.451 1.00 52.91 199 ASP A C 1
ATOM 1599 O O . ASP A 1 199 ? 23.943 -10.383 -22.913 1.00 52.91 199 ASP A O 1
ATOM 1603 N N . ASN A 1 200 ? 23.610 -8.308 -23.686 1.00 55.25 200 ASN A N 1
ATOM 1604 C CA . ASN A 1 200 ? 22.296 -8.095 -23.056 1.00 55.25 200 ASN A CA 1
ATOM 1605 C C . ASN A 1 200 ? 21.065 -8.546 -23.863 1.00 55.25 200 ASN A C 1
ATOM 1607 O O . ASN A 1 200 ? 19.966 -8.580 -23.318 1.00 55.25 200 ASN A O 1
ATOM 1611 N N . GLU A 1 201 ? 21.189 -8.917 -25.137 1.00 56.28 201 GLU A N 1
ATOM 1612 C CA . GLU A 1 201 ? 19.999 -9.143 -25.976 1.00 56.28 201 GLU A CA 1
ATOM 1613 C C . GLU A 1 201 ? 19.223 -10.415 -25.584 1.00 56.28 201 GLU A C 1
ATOM 1615 O O . GLU A 1 201 ? 17.997 -10.411 -25.487 1.00 56.28 201 GLU A O 1
ATOM 1620 N N . MET A 1 202 ? 19.920 -11.513 -25.283 1.00 54.28 202 MET A N 1
ATOM 1621 C CA . MET A 1 202 ? 19.276 -12.778 -24.902 1.00 54.28 202 MET A CA 1
ATOM 1622 C C . MET A 1 202 ? 18.622 -12.704 -23.515 1.00 54.28 202 MET A C 1
ATOM 1624 O O . MET A 1 202 ? 17.560 -13.289 -23.295 1.00 54.28 202 MET A O 1
ATOM 1628 N N . PHE A 1 203 ? 19.245 -11.975 -22.588 1.00 58.06 203 PHE A N 1
ATOM 1629 C CA . PHE A 1 203 ? 18.765 -11.828 -21.218 1.00 58.06 203 PHE A CA 1
ATOM 1630 C C . PHE A 1 203 ? 17.548 -10.905 -21.150 1.00 58.06 203 PHE A C 1
ATOM 1632 O O . PHE A 1 203 ? 16.536 -11.285 -20.565 1.00 58.06 203 PHE A O 1
ATOM 1639 N N . VAL A 1 204 ? 17.600 -9.762 -21.845 1.00 57.88 204 VAL A N 1
ATOM 1640 C CA . VAL A 1 204 ? 16.451 -8.862 -22.022 1.00 57.88 204 VAL A CA 1
ATOM 1641 C C . VAL A 1 204 ? 15.288 -9.597 -22.692 1.00 57.88 204 VAL A C 1
ATOM 1643 O O . VAL A 1 204 ? 14.158 -9.485 -22.229 1.00 57.88 204 VAL A O 1
ATOM 1646 N N . ASN A 1 205 ? 15.548 -10.436 -23.701 1.00 58.03 205 ASN A N 1
ATOM 1647 C CA . ASN A 1 205 ? 14.507 -11.246 -24.337 1.00 58.03 205 ASN A CA 1
ATOM 1648 C C . ASN A 1 205 ? 13.895 -12.291 -23.386 1.00 58.03 205 ASN A C 1
ATOM 1650 O O . ASN A 1 205 ? 12.676 -12.456 -23.359 1.00 58.03 205 ASN A O 1
ATOM 1654 N N . LEU A 1 206 ? 14.702 -12.994 -22.583 1.00 59.19 206 LEU A N 1
ATOM 1655 C CA . LEU A 1 206 ? 14.204 -13.978 -21.611 1.00 59.19 206 LEU A CA 1
ATOM 1656 C C . LEU A 1 206 ? 13.335 -13.316 -20.532 1.00 59.19 206 LEU A C 1
ATOM 1658 O O . LEU A 1 206 ? 12.257 -13.810 -20.198 1.00 59.19 206 LEU A O 1
ATOM 1662 N N . ILE A 1 207 ? 13.806 -12.177 -20.030 1.00 60.88 207 ILE A N 1
ATOM 1663 C CA . ILE A 1 207 ? 13.079 -11.284 -19.132 1.00 60.88 207 ILE A CA 1
ATOM 1664 C C . ILE A 1 207 ? 11.744 -10.875 -19.754 1.00 60.88 207 ILE A C 1
ATOM 1666 O O . ILE A 1 207 ? 10.697 -11.059 -19.136 1.00 60.88 207 ILE A O 1
ATOM 1670 N N . HIS A 1 208 ? 11.786 -10.382 -20.989 1.00 61.69 208 HIS A N 1
ATOM 1671 C CA . HIS A 1 208 ? 10.629 -9.907 -21.726 1.00 61.69 208 HIS A CA 1
ATOM 1672 C C . HIS A 1 208 ? 9.583 -11.017 -21.882 1.00 61.69 208 HIS A C 1
ATOM 1674 O O . HIS A 1 208 ? 8.418 -10.808 -21.559 1.00 61.69 208 HIS A O 1
ATOM 1680 N N . TYR A 1 209 ? 9.980 -12.230 -22.278 1.00 60.69 209 TYR A N 1
ATOM 1681 C CA . TYR A 1 209 ? 9.048 -13.358 -22.395 1.00 60.69 209 TYR A CA 1
ATOM 1682 C C . TYR A 1 209 ? 8.436 -13.777 -21.052 1.00 60.69 209 TYR A C 1
ATOM 1684 O O . TYR A 1 209 ? 7.250 -14.116 -20.998 1.00 60.69 209 TYR A O 1
ATOM 1692 N N . SER A 1 210 ? 9.214 -13.739 -19.966 1.00 61.75 210 SER A N 1
ATOM 1693 C CA . SER A 1 210 ? 8.696 -14.005 -18.619 1.00 61.75 210 SER A CA 1
ATOM 1694 C C . SER A 1 210 ? 7.691 -12.939 -18.184 1.00 61.75 210 SER A C 1
ATOM 1696 O O . SER A 1 210 ? 6.601 -13.289 -17.731 1.00 61.75 210 SER A O 1
ATOM 1698 N N . LEU A 1 211 ? 8.012 -11.656 -18.374 1.00 60.00 211 LEU A N 1
ATOM 1699 C CA . LEU A 1 211 ? 7.124 -10.542 -18.043 1.00 60.00 211 LEU A CA 1
ATOM 1700 C C . LEU A 1 211 ? 5.854 -10.577 -18.887 1.00 60.00 211 LEU A C 1
ATOM 1702 O O . LEU A 1 211 ? 4.768 -10.544 -18.325 1.00 60.00 211 LEU A O 1
ATOM 1706 N N . GLN A 1 212 ? 5.958 -10.765 -20.201 1.00 63.38 212 GLN A N 1
ATOM 1707 C CA . GLN A 1 212 ? 4.809 -10.814 -21.104 1.00 63.38 212 GLN A CA 1
ATOM 1708 C C . GLN A 1 212 ? 3.864 -11.983 -20.776 1.00 63.38 212 GLN A C 1
ATOM 1710 O O . GLN A 1 212 ? 2.642 -11.824 -20.778 1.00 63.38 212 GLN A O 1
ATOM 1715 N N . SER A 1 213 ? 4.412 -13.156 -20.443 1.00 63.94 213 SER A N 1
ATOM 1716 C CA . SER A 1 213 ? 3.629 -14.327 -20.024 1.00 63.94 213 SER A CA 1
ATOM 1717 C C . SER A 1 213 ? 2.878 -14.079 -18.711 1.00 63.94 213 SER A C 1
ATOM 1719 O O . SER A 1 213 ? 1.717 -14.472 -18.570 1.00 63.94 213 SER A O 1
ATOM 1721 N N . GLN A 1 214 ? 3.513 -13.397 -17.756 1.00 59.69 214 GLN A N 1
ATOM 1722 C CA . GLN A 1 214 ? 2.890 -13.057 -16.476 1.00 59.69 214 GLN A CA 1
ATOM 1723 C C . GLN A 1 214 ? 1.902 -11.895 -16.619 1.00 59.69 214 GLN A C 1
ATOM 1725 O O . GLN A 1 214 ? 0.809 -11.963 -16.068 1.00 59.69 214 GLN A O 1
ATOM 1730 N N . HIS A 1 215 ? 2.215 -10.890 -17.435 1.00 56.59 215 HIS A N 1
ATOM 1731 C CA . HIS A 1 215 ? 1.333 -9.778 -17.773 1.00 56.59 215 HIS A CA 1
ATOM 1732 C C . HIS A 1 215 ? 0.047 -10.264 -18.446 1.00 56.59 215 HIS A C 1
ATOM 1734 O O . HIS A 1 215 ? -1.035 -9.868 -18.032 1.00 56.59 215 HIS A O 1
ATOM 1740 N N . LEU A 1 216 ? 0.111 -11.212 -19.387 1.00 62.12 216 LEU A N 1
ATOM 1741 C CA . LEU A 1 216 ? -1.090 -11.816 -19.988 1.00 62.12 216 LEU A CA 1
ATOM 1742 C C . LEU A 1 216 ? -1.955 -12.571 -18.960 1.00 62.12 216 LEU A C 1
ATOM 1744 O O . LEU A 1 216 ? -3.188 -12.494 -18.997 1.00 62.12 216 LEU A O 1
ATOM 1748 N N . LYS A 1 217 ? -1.323 -13.270 -18.009 1.00 62.06 217 LYS A N 1
ATOM 1749 C CA . LYS A 1 217 ? -2.030 -13.934 -16.900 1.00 62.06 217 LYS A CA 1
ATOM 1750 C C . LYS A 1 217 ? -2.631 -12.942 -15.906 1.00 62.06 217 LYS A C 1
ATOM 1752 O O . LYS A 1 217 ? -3.664 -13.238 -15.322 1.00 62.06 217 LYS A O 1
ATOM 1757 N N . MET A 1 218 ? -1.994 -11.794 -15.698 1.00 54.12 218 MET A N 1
ATOM 1758 C CA . MET A 1 218 ? -2.486 -10.745 -14.806 1.00 54.12 218 MET A CA 1
ATOM 1759 C C . MET A 1 218 ? -3.597 -9.923 -15.447 1.00 54.12 218 MET A C 1
ATOM 1761 O O . MET A 1 218 ? -4.607 -9.679 -14.803 1.00 54.12 218 MET A O 1
ATOM 1765 N N . LYS A 1 219 ? -3.445 -9.542 -16.717 1.00 56.66 219 LYS A N 1
ATOM 1766 C CA . LYS A 1 219 ? -4.421 -8.747 -17.462 1.00 56.66 219 LYS A CA 1
ATOM 1767 C C . LYS A 1 219 ? -5.771 -9.451 -17.552 1.00 56.66 219 LYS A C 1
ATOM 1769 O O . LYS A 1 219 ? -6.782 -8.838 -17.244 1.00 56.66 219 LYS A O 1
ATOM 1774 N N . SER A 1 220 ? -5.776 -10.744 -17.880 1.00 63.25 220 SER A N 1
ATOM 1775 C CA . SER A 1 220 ? -7.011 -11.545 -17.882 1.00 63.25 220 SER A CA 1
ATOM 1776 C C . SER A 1 220 ? -7.701 -11.563 -16.513 1.00 63.25 220 SER A C 1
ATOM 1778 O O . SER A 1 220 ? -8.917 -11.454 -16.435 1.00 63.25 220 SER A O 1
ATOM 1780 N N . LYS A 1 221 ? -6.932 -11.612 -15.420 1.00 57.47 221 LYS A N 1
ATOM 1781 C CA . LYS A 1 221 ? -7.480 -11.551 -14.058 1.00 57.47 221 LYS A CA 1
ATOM 1782 C C . LYS A 1 221 ? -7.938 -10.156 -13.646 1.00 57.47 221 LYS A C 1
ATOM 1784 O O . LYS A 1 221 ? -8.887 -10.039 -12.881 1.00 57.47 221 LYS A O 1
ATOM 1789 N N . LEU A 1 222 ? -7.269 -9.104 -14.114 1.00 52.19 222 LEU A N 1
ATOM 1790 C CA . LEU A 1 222 ? -7.691 -7.728 -13.873 1.00 52.19 222 LEU A CA 1
ATOM 1791 C C . LEU A 1 222 ? -9.020 -7.459 -14.581 1.00 52.19 222 LEU A C 1
ATOM 1793 O O . LEU A 1 222 ? -9.915 -6.904 -13.966 1.00 52.19 222 LEU A O 1
ATOM 1797 N N . GLU A 1 223 ? -9.178 -7.940 -15.816 1.00 61.88 223 GLU A N 1
ATOM 1798 C CA . GLU A 1 223 ? -10.447 -7.902 -16.553 1.00 61.88 223 GLU A CA 1
ATOM 1799 C C . GLU A 1 223 ? -11.555 -8.665 -15.795 1.00 61.88 223 GLU A C 1
ATOM 1801 O O . GLU A 1 223 ? -12.685 -8.184 -15.710 1.00 61.88 223 GLU A O 1
ATOM 1806 N N . ASP A 1 224 ? -11.231 -9.794 -15.149 1.00 58.56 224 ASP A N 1
ATOM 1807 C CA . ASP A 1 224 ? -12.165 -10.510 -14.268 1.00 58.56 224 ASP A CA 1
ATOM 1808 C C . ASP A 1 224 ? -12.511 -9.715 -12.994 1.00 58.56 224 ASP A C 1
ATOM 1810 O O . ASP A 1 224 ? -13.661 -9.709 -12.551 1.00 58.56 224 ASP A O 1
ATOM 1814 N N . VAL A 1 225 ? -11.539 -9.040 -12.371 1.00 50.47 225 VAL A N 1
ATOM 1815 C CA . VAL A 1 225 ? -11.752 -8.208 -11.172 1.00 50.47 225 VAL A CA 1
ATOM 1816 C C . VAL A 1 225 ? -12.557 -6.954 -11.513 1.00 50.47 225 VAL A C 1
ATOM 1818 O O . VAL A 1 225 ? -13.496 -6.633 -10.789 1.00 50.47 225 VAL A O 1
ATOM 1821 N N . GLU A 1 226 ? -12.251 -6.292 -12.626 1.00 50.62 226 GLU A N 1
ATOM 1822 C CA . GLU A 1 226 ? -12.993 -5.146 -13.151 1.00 50.62 226 GLU A CA 1
ATOM 1823 C C . GLU A 1 226 ? -14.426 -5.534 -13.527 1.00 50.62 226 GLU A C 1
ATOM 1825 O O . GLU A 1 226 ? -15.345 -4.801 -13.174 1.00 50.62 226 GLU A O 1
ATOM 1830 N N . MET A 1 227 ? -14.655 -6.702 -14.146 1.00 60.38 227 MET A N 1
ATOM 1831 C CA . MET A 1 227 ? -16.011 -7.229 -14.371 1.00 60.38 227 MET A CA 1
ATOM 1832 C C . MET A 1 227 ? -16.748 -7.491 -13.056 1.00 60.38 227 MET A C 1
ATOM 1834 O O . MET A 1 227 ? -17.893 -7.080 -12.907 1.00 60.38 227 MET A O 1
ATOM 1838 N N . ASN A 1 228 ? -16.100 -8.120 -12.072 1.00 52.69 228 ASN A N 1
ATOM 1839 C CA . ASN A 1 228 ? -16.724 -8.397 -10.774 1.00 52.69 228 ASN A CA 1
ATOM 1840 C C . ASN A 1 228 ? -17.010 -7.116 -9.966 1.00 52.69 228 ASN A C 1
ATOM 1842 O O . ASN A 1 228 ? -17.995 -7.054 -9.227 1.00 52.69 228 ASN A O 1
ATOM 1846 N N . LEU A 1 229 ? -16.156 -6.096 -10.083 1.00 47.06 229 LEU A N 1
ATOM 1847 C CA . LEU A 1 229 ? -16.374 -4.769 -9.506 1.00 47.06 229 LEU A CA 1
ATOM 1848 C C . LEU A 1 229 ? -17.487 -4.030 -10.248 1.00 47.06 229 LEU A C 1
ATOM 1850 O O . LEU A 1 229 ? -18.354 -3.460 -9.596 1.00 47.06 229 LEU A O 1
ATOM 1854 N N . ALA A 1 230 ? -17.529 -4.091 -11.579 1.00 53.59 230 ALA A N 1
ATOM 1855 C CA . ALA A 1 230 ? -18.606 -3.521 -12.383 1.00 53.59 230 ALA A CA 1
ATOM 1856 C C . ALA A 1 230 ? -19.958 -4.199 -12.109 1.00 53.59 230 ALA A C 1
ATOM 1858 O O . ALA A 1 230 ? -20.968 -3.505 -12.061 1.00 53.59 230 ALA A O 1
ATOM 1859 N N . ASP A 1 231 ? -19.991 -5.508 -11.849 1.00 51.53 231 ASP A N 1
ATOM 1860 C CA . ASP A 1 231 ? -21.202 -6.238 -11.452 1.00 51.53 231 ASP A CA 1
ATOM 1861 C C . ASP A 1 231 ? -21.659 -5.870 -10.031 1.00 51.53 231 ASP A C 1
ATOM 1863 O O . ASP A 1 231 ? -22.856 -5.718 -9.780 1.00 51.53 231 ASP A O 1
ATOM 1867 N N . LYS A 1 232 ? -20.722 -5.656 -9.095 1.00 45.91 232 LYS A N 1
ATOM 1868 C CA . LYS A 1 232 ? -21.033 -5.166 -7.738 1.00 45.91 232 LYS A CA 1
ATOM 1869 C C . LYS A 1 232 ? -21.511 -3.714 -7.733 1.00 45.91 232 LYS A C 1
ATOM 1871 O O . LYS A 1 232 ? -22.484 -3.385 -7.059 1.00 45.91 232 LYS A O 1
ATOM 1876 N N . VAL A 1 233 ? -20.854 -2.851 -8.504 1.00 43.66 233 VAL A N 1
ATOM 1877 C CA . VAL A 1 233 ? -21.218 -1.437 -8.684 1.00 43.66 233 VAL A CA 1
ATOM 1878 C C . VAL A 1 233 ? -22.443 -1.299 -9.601 1.00 43.66 233 VAL A C 1
ATOM 1880 O O . VAL A 1 233 ? -23.166 -0.311 -9.527 1.00 43.66 233 VAL A O 1
ATOM 1883 N N . GLY A 1 234 ? -22.769 -2.326 -10.390 1.00 40.91 234 GLY A N 1
ATOM 1884 C CA . GLY A 1 234 ? -23.965 -2.439 -11.229 1.00 40.91 234 GLY A CA 1
ATOM 1885 C C . GLY A 1 234 ? -25.287 -2.458 -10.456 1.00 40.91 234 GLY A C 1
ATOM 1886 O O . GLY A 1 234 ? -26.343 -2.276 -11.060 1.00 40.91 234 GLY A O 1
ATOM 1887 N N . SER A 1 235 ? -25.246 -2.574 -9.124 1.00 40.97 235 SER A N 1
ATOM 1888 C CA . SER A 1 235 ? -26.395 -2.290 -8.254 1.00 40.97 235 SER A CA 1
ATOM 1889 C C . SER A 1 235 ? -26.603 -0.788 -7.975 1.00 40.97 235 SER A C 1
ATOM 1891 O O . SER A 1 235 ? -27.637 -0.420 -7.422 1.00 40.97 235 SER A O 1
ATOM 1893 N N . CYS A 1 236 ? -25.679 0.087 -8.391 1.00 38.81 236 CYS A N 1
ATOM 1894 C CA . CYS A 1 236 ? -25.739 1.543 -8.243 1.00 38.81 236 CYS A CA 1
ATOM 1895 C C . CYS A 1 236 ? -25.233 2.266 -9.516 1.00 38.81 236 CYS A C 1
ATOM 1897 O O . CYS A 1 236 ? -24.146 2.824 -9.568 1.00 38.81 236 CYS A O 1
ATOM 1899 N N . CYS A 1 237 ? -26.073 2.294 -10.556 1.00 39.09 237 CYS A N 1
ATOM 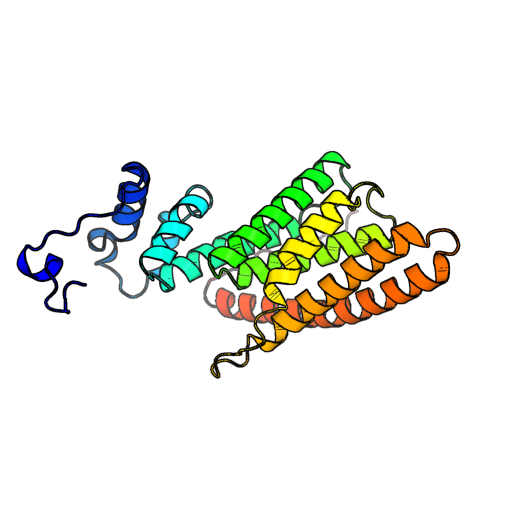1900 C CA . CYS A 1 237 ? -26.242 3.418 -11.497 1.00 39.09 237 CYS A CA 1
ATOM 1901 C C . CYS A 1 237 ? -25.015 4.100 -12.165 1.00 39.09 237 CYS A C 1
ATOM 1903 O O . CYS A 1 237 ? -24.998 5.327 -12.255 1.00 39.09 237 CYS A O 1
ATOM 1905 N N . VAL A 1 238 ? -24.064 3.377 -12.780 1.00 38.41 238 VAL A N 1
ATOM 1906 C CA . VAL A 1 238 ? -23.049 4.012 -13.672 1.00 38.41 238 VAL A CA 1
ATOM 1907 C C . VAL A 1 238 ? -22.899 3.314 -15.037 1.00 38.41 238 VAL A C 1
ATOM 1909 O O . VAL A 1 238 ? -21.811 3.171 -15.578 1.00 38.41 238 VAL A O 1
ATOM 1912 N N . ALA A 1 239 ? -24.008 2.917 -15.669 1.00 33.88 239 ALA A N 1
ATOM 1913 C CA . ALA A 1 239 ? -23.989 2.415 -17.055 1.00 33.88 239 ALA A CA 1
ATOM 1914 C C . ALA A 1 239 ? -24.093 3.527 -18.132 1.00 33.88 239 ALA A C 1
ATOM 1916 O O . ALA A 1 239 ? -24.038 3.251 -19.327 1.00 33.88 239 ALA A O 1
ATOM 1917 N N . GLY A 1 240 ? -24.248 4.800 -17.744 1.00 35.31 240 GLY A N 1
ATOM 1918 C CA . GLY A 1 240 ? -24.642 5.870 -18.675 1.00 35.31 240 GLY A CA 1
ATOM 1919 C C . GLY A 1 240 ? -23.521 6.655 -19.371 1.00 35.31 240 GLY A C 1
ATOM 1920 O O . GLY A 1 240 ? -23.775 7.258 -20.411 1.00 35.31 240 GLY A O 1
ATOM 1921 N N . MET A 1 241 ? -22.292 6.696 -18.840 1.00 35.00 241 MET A N 1
ATOM 1922 C CA . MET A 1 241 ? -21.315 7.720 -19.269 1.00 35.00 241 MET A CA 1
ATOM 1923 C C . MET A 1 241 ? -20.217 7.252 -20.235 1.00 35.00 241 MET A C 1
ATOM 1925 O O . MET A 1 241 ? -19.625 8.092 -20.913 1.00 35.00 241 MET A O 1
ATOM 1929 N N . LEU A 1 242 ? -19.965 5.947 -20.379 1.00 35.41 242 LEU A N 1
ATOM 1930 C CA . LEU A 1 242 ? -18.874 5.455 -21.237 1.00 35.41 242 LEU A CA 1
ATOM 1931 C C . LEU A 1 242 ? -19.267 5.240 -22.708 1.00 35.41 242 LEU A C 1
ATOM 1933 O O . LEU A 1 242 ? -18.406 5.316 -23.583 1.00 35.41 242 LEU A O 1
ATOM 1937 N N . LEU A 1 243 ? -20.556 5.088 -23.027 1.00 38.16 243 LEU A N 1
ATOM 1938 C CA . LEU A 1 243 ? -20.998 4.846 -24.410 1.00 38.16 243 LEU A CA 1
ATOM 1939 C C . LEU A 1 243 ? -21.126 6.114 -25.269 1.00 38.16 243 LEU A C 1
ATOM 1941 O O . LEU A 1 243 ? -21.200 6.016 -26.493 1.00 38.16 243 LEU A O 1
ATOM 1945 N N . HIS A 1 244 ? -21.081 7.316 -24.683 1.00 36.53 244 HIS A N 1
ATOM 1946 C CA . HIS A 1 244 ? -21.275 8.545 -25.461 1.00 36.53 244 HIS A CA 1
ATOM 1947 C C . HIS A 1 244 ? -20.001 9.101 -26.123 1.00 36.53 244 HIS A C 1
ATOM 1949 O O . HIS A 1 244 ? -20.101 9.958 -27.003 1.00 36.53 244 HIS A O 1
ATOM 1955 N N . LYS A 1 245 ? -18.806 8.603 -25.762 1.00 36.62 245 LYS A N 1
ATOM 1956 C CA . LYS A 1 245 ? -17.525 9.083 -26.321 1.00 36.62 245 LYS A CA 1
ATOM 1957 C C . LYS A 1 245 ? -17.058 8.362 -27.590 1.00 36.62 245 LYS A C 1
ATOM 1959 O O . LYS A 1 245 ? -16.186 8.892 -28.267 1.00 36.62 245 LYS A O 1
ATOM 1964 N N . MET A 1 246 ? -17.653 7.227 -27.967 1.00 34.28 246 MET A N 1
ATOM 1965 C CA . MET A 1 246 ? -17.270 6.494 -29.190 1.00 34.28 246 MET A CA 1
ATOM 1966 C C . MET A 1 246 ? -18.111 6.835 -30.434 1.00 34.28 246 MET A C 1
ATOM 1968 O O . MET A 1 246 ? -17.885 6.272 -31.499 1.00 34.28 246 MET A O 1
ATOM 1972 N N . ALA A 1 247 ? -19.058 7.776 -30.342 1.00 38.38 247 ALA A N 1
ATOM 1973 C CA . ALA A 1 247 ? -20.016 8.068 -31.415 1.00 38.38 247 ALA A CA 1
ATOM 1974 C C . ALA A 1 247 ? -19.896 9.483 -32.014 1.00 38.38 247 ALA A C 1
ATOM 1976 O O . ALA A 1 247 ? -20.906 10.115 -32.323 1.00 38.38 247 ALA A O 1
ATOM 1977 N N . LYS A 1 248 ? -18.677 10.003 -32.201 1.00 34.75 248 LYS A N 1
ATOM 1978 C CA . LYS A 1 248 ? -18.466 11.154 -33.093 1.00 34.75 248 LYS A CA 1
ATOM 1979 C C . LYS A 1 248 ? -17.329 10.869 -34.073 1.00 34.75 248 LYS A C 1
ATOM 1981 O O . LYS A 1 248 ? -16.174 10.932 -33.662 1.00 34.75 248 LYS A O 1
ATOM 1986 N N . PRO A 1 249 ? -17.625 10.588 -35.354 1.00 40.34 249 PRO A N 1
ATOM 1987 C CA . PRO A 1 249 ? -16.615 10.699 -36.391 1.00 40.34 249 PRO A CA 1
ATOM 1988 C C . PRO A 1 249 ? -16.332 12.192 -36.596 1.00 40.34 249 PRO A C 1
ATOM 1990 O O . PRO A 1 249 ? -17.253 12.991 -36.783 1.00 40.34 249 PRO A O 1
ATOM 1993 N N . SER A 1 250 ? -15.067 12.582 -36.464 1.00 36.25 250 SER A N 1
ATOM 1994 C CA . SER A 1 250 ? -14.604 13.935 -36.773 1.00 36.25 250 SER A CA 1
ATOM 1995 C C . SER A 1 250 ? -14.665 14.196 -38.290 1.00 36.25 250 SER A C 1
ATOM 1997 O O . SER A 1 250 ? -14.456 13.249 -39.050 1.00 36.25 250 SER A O 1
ATOM 1999 N N . PRO A 1 251 ? -14.968 15.441 -38.708 1.00 50.81 251 PRO A N 1
ATOM 2000 C CA . PRO A 1 251 ? -15.181 15.836 -40.104 1.00 50.81 251 PRO A CA 1
ATOM 2001 C C . PRO A 1 251 ? -13.919 15.802 -40.971 1.00 50.81 251 PRO A C 1
ATOM 2003 O O . PRO A 1 251 ? -12.810 15.976 -40.415 1.00 50.81 251 PRO A O 1
#

InterPro domains:
  IPR011333 SKP1/BTB/POZ domain superfamily [G3DSA:3.30.710.10] (1-130)

Foldseek 3Di:
DLVPPDPCVVVVDDDDPPDDVVLVVLVCVLVPCVVVVPDPPCNLVVLPVSQAPVCLLSNLVVCQVVVVVVNLQVSLVRLLVVLVVVVVDDPQPDQVVLLVVLVVLLVQLQSCVVRVSPSNNQSSLVSVLVVVLCVLVVNHDVCSLPPVSLVSLLVSLVVLQPCPPDPPDDPPVVVVNVSSVLVNVLSVLVNVCVVVPPDCPVSSVVSNVSSVVVCVVVVVVVVVVVVVVCVVCVVPDDPPDPVPVVPDDDD